Protein AF-A0A8B6HCR7-F1 (afdb_monomer)

Sequence (225 aa):
MGDGNMSVVMYNYLCSKLGNQNDVKTRRLCYTLTKYLEDYNVLIPSGSKAEGLDFTKSDIDIMWHLTCVHVYEHPPNNMLIDCFVISTEDTVPGFVRLIHEPHIIKFDFVREWCIEHDNNRRLLSNKLLKEALYGPCIADTGGFLDNAFCLRCRSWIQQAYPWVKRNRTWPSPEMINDIIKVGVMLVPIGCKGSQNEDIEWRVSFSIAEKQLIYSFSHTQFLCYA

Solvent-accessible surface area (backbone atoms only — not comparable to full-atom values): 12566 Å² total; per-residue (Å²): 141,78,67,80,62,56,58,54,53,50,49,53,51,48,31,75,66,53,44,49,66,65,56,25,51,52,43,32,46,53,48,57,48,53,44,70,72,47,93,66,81,27,65,42,72,33,57,59,44,42,66,22,45,71,58,97,84,63,45,42,37,34,35,40,38,48,80,88,54,41,35,26,72,73,74,65,89,90,63,92,64,67,46,28,32,58,38,61,79,99,48,58,94,61,38,30,35,36,38,29,66,79,67,76,68,86,47,66,73,60,48,71,33,40,42,88,44,73,92,68,22,28,34,46,36,24,42,63,58,23,60,78,38,78,37,61,46,40,60,45,100,80,60,51,37,37,40,27,53,30,36,51,26,63,42,60,54,75,90,57,43,65,69,75,72,52,91,69,86,70,75,50,72,67,56,52,54,54,38,42,62,61,28,36,35,34,30,50,41,33,57,86,89,46,97,53,26,51,37,21,27,24,62,38,55,66,68,49,52,44,55,54,58,67,68,44,53,62,68,56,44,65,71,70,107

pLDDT: mean 88.24, std 10.05, range [43.06, 97.31]

Structure (mmCIF, N/CA/C/O backbone):
data_AF-A0A8B6HCR7-F1
#
_entry.id   AF-A0A8B6HCR7-F1
#
loop_
_atom_site.group_PDB
_atom_site.id
_atom_site.type_symbol
_atom_site.label_atom_id
_atom_site.label_alt_id
_atom_site.label_comp_id
_atom_site.label_asym_id
_atom_site.label_entity_id
_atom_site.label_seq_id
_atom_site.pdbx_PDB_ins_code
_atom_site.Cartn_x
_atom_site.Cartn_y
_atom_site.Cartn_z
_atom_site.occupancy
_atom_site.B_iso_or_equiv
_atom_site.auth_seq_id
_atom_site.auth_comp_id
_atom_site.auth_asym_id
_atom_site.auth_atom_id
_atom_site.pdbx_PDB_model_num
ATOM 1 N N . MET A 1 1 ? 14.116 13.483 -42.562 1.00 43.06 1 MET A N 1
ATOM 2 C CA . MET A 1 1 ? 14.996 12.474 -41.930 1.00 43.06 1 MET A CA 1
ATOM 3 C C . MET A 1 1 ? 15.546 13.111 -40.660 1.00 43.06 1 MET A C 1
ATOM 5 O O . MET A 1 1 ? 16.378 13.992 -40.795 1.00 43.06 1 MET A O 1
ATOM 9 N N . GLY A 1 2 ? 15.021 12.799 -39.469 1.00 52.59 2 GLY A N 1
ATOM 10 C CA . GLY A 1 2 ? 15.427 13.530 -38.254 1.00 52.59 2 GLY A CA 1
ATOM 11 C C . GLY A 1 2 ? 15.078 12.892 -36.905 1.00 52.59 2 GLY A C 1
ATOM 12 O O . GLY A 1 2 ? 15.887 12.991 -35.994 1.00 52.59 2 GLY A O 1
ATOM 13 N N . ASP A 1 3 ? 13.968 12.157 -36.780 1.00 54.12 3 ASP A N 1
ATOM 14 C CA . ASP A 1 3 ? 13.483 11.767 -35.437 1.00 54.12 3 ASP A CA 1
ATOM 15 C C . ASP A 1 3 ? 13.831 10.337 -34.994 1.00 54.12 3 ASP A C 1
ATOM 17 O O . ASP A 1 3 ? 13.842 10.037 -33.802 1.00 54.12 3 ASP A O 1
ATOM 21 N N . GLY A 1 4 ? 14.185 9.444 -35.925 1.00 57.47 4 GLY A N 1
ATOM 22 C CA . GLY A 1 4 ? 14.465 8.036 -35.603 1.00 57.47 4 GLY A CA 1
ATOM 23 C C . GLY A 1 4 ? 15.734 7.800 -34.772 1.00 57.47 4 GLY A C 1
ATOM 24 O O . GLY A 1 4 ? 15.869 6.750 -34.154 1.00 57.47 4 GLY A O 1
ATOM 25 N N . ASN A 1 5 ? 16.662 8.763 -34.739 1.00 69.38 5 ASN A N 1
ATOM 26 C CA . ASN A 1 5 ? 17.943 8.617 -34.037 1.00 69.38 5 ASN A CA 1
ATOM 27 C C . ASN A 1 5 ? 17.855 9.060 -32.563 1.00 69.38 5 ASN A C 1
ATOM 29 O O . ASN A 1 5 ? 18.521 8.502 -31.696 1.00 69.38 5 ASN A O 1
ATOM 33 N N . MET A 1 6 ? 16.993 10.034 -32.251 1.00 75.25 6 MET A N 1
ATOM 34 C CA . MET A 1 6 ? 16.895 10.604 -30.903 1.00 75.25 6 MET A CA 1
ATOM 35 C C . MET A 1 6 ? 16.213 9.651 -29.913 1.00 75.25 6 MET A C 1
ATOM 37 O O . MET A 1 6 ? 16.638 9.556 -28.763 1.00 75.25 6 MET A O 1
ATOM 41 N N . SER A 1 7 ? 15.209 8.891 -30.362 1.00 85.75 7 SER A N 1
ATOM 42 C CA . SER A 1 7 ? 14.526 7.892 -29.529 1.00 85.75 7 SER A CA 1
ATOM 43 C C . SER A 1 7 ? 15.454 6.748 -29.117 1.00 85.75 7 SER A C 1
ATOM 45 O O . SER A 1 7 ? 15.433 6.333 -27.962 1.00 85.75 7 SER A O 1
ATOM 47 N N . VAL A 1 8 ? 16.317 6.282 -30.025 1.00 90.38 8 VAL A N 1
ATOM 48 C CA . VAL A 1 8 ? 17.304 5.227 -29.749 1.00 90.38 8 VAL A CA 1
ATOM 49 C C . VAL A 1 8 ? 18.386 5.726 -28.796 1.00 90.38 8 VAL A C 1
ATOM 51 O O . VAL A 1 8 ? 18.728 5.034 -27.839 1.00 90.38 8 VAL A O 1
ATOM 54 N N . VAL A 1 9 ? 18.901 6.940 -29.013 1.00 93.44 9 VAL A N 1
ATOM 55 C CA . VAL A 1 9 ? 19.893 7.551 -28.115 1.00 93.44 9 VAL A CA 1
ATOM 56 C C . VAL A 1 9 ? 19.316 7.741 -26.712 1.00 93.44 9 VAL A C 1
ATOM 58 O O . VAL A 1 9 ? 19.964 7.353 -25.740 1.00 93.44 9 VAL A O 1
ATOM 61 N N . MET A 1 10 ? 18.093 8.268 -26.594 1.00 93.50 10 MET A N 1
ATOM 62 C CA . MET A 1 10 ? 17.427 8.450 -25.301 1.00 93.50 10 MET A CA 1
ATOM 63 C C . MET A 1 10 ? 17.143 7.111 -24.616 1.00 93.50 10 MET A C 1
ATOM 65 O O . MET A 1 10 ? 17.418 6.962 -23.430 1.00 93.50 10 MET A O 1
ATOM 69 N N . TYR A 1 11 ? 16.658 6.114 -25.359 1.00 94.19 11 TYR A N 1
ATOM 70 C CA . TYR A 1 11 ? 16.442 4.765 -24.837 1.00 94.19 11 TYR A CA 1
ATOM 71 C C . TYR A 1 11 ? 17.740 4.163 -24.284 1.00 94.19 11 TYR A C 1
ATOM 73 O O . TYR A 1 11 ? 17.773 3.722 -23.139 1.00 94.19 11 TYR A O 1
ATOM 81 N N . ASN A 1 12 ? 18.832 4.217 -25.052 1.00 94.75 12 ASN A N 1
ATOM 82 C CA . ASN A 1 12 ? 20.133 3.711 -24.616 1.00 94.75 12 ASN A CA 1
ATOM 83 C C . ASN A 1 12 ? 20.662 4.473 -23.394 1.00 94.75 12 ASN A C 1
ATOM 85 O O . ASN A 1 12 ? 21.218 3.862 -22.481 1.00 94.75 12 ASN A O 1
ATOM 89 N N . TYR A 1 13 ? 20.461 5.794 -23.347 1.00 94.81 13 TYR A N 1
ATOM 90 C CA . TYR A 1 13 ? 20.815 6.606 -22.188 1.00 94.81 13 TYR A CA 1
ATOM 91 C C . TYR A 1 13 ? 20.025 6.179 -20.945 1.00 94.81 13 TYR A C 1
ATOM 93 O O . TYR A 1 13 ? 20.630 5.913 -19.909 1.00 94.81 13 TYR A O 1
ATOM 101 N N . LEU A 1 14 ? 18.702 6.032 -21.045 1.00 94.69 14 LEU A N 1
ATOM 102 C CA . LEU A 1 14 ? 17.868 5.577 -19.933 1.00 94.69 14 LEU A CA 1
ATOM 103 C C . LEU A 1 14 ? 18.241 4.159 -19.491 1.00 94.69 14 LEU A C 1
ATOM 105 O O . LEU A 1 14 ? 18.430 3.947 -18.299 1.00 94.69 14 LEU A O 1
ATOM 109 N N . CYS A 1 15 ? 18.466 3.216 -20.411 1.00 95.19 15 CYS A N 1
ATOM 110 C CA . CYS A 1 15 ? 18.966 1.882 -20.063 1.00 95.19 15 CYS A CA 1
ATOM 111 C C . CYS A 1 15 ? 20.326 1.936 -19.350 1.00 95.19 15 CYS A C 1
ATOM 113 O O . CYS A 1 15 ? 20.558 1.160 -18.430 1.00 95.19 15 CYS A O 1
ATOM 115 N N . SER A 1 16 ? 21.214 2.866 -19.721 1.00 93.94 16 SER A N 1
ATOM 116 C CA . SER A 1 16 ? 22.504 3.041 -19.036 1.00 93.94 16 SER A CA 1
ATOM 117 C C . SER A 1 16 ? 22.364 3.542 -17.594 1.00 93.94 16 SER A C 1
ATOM 119 O O . SER A 1 16 ? 23.274 3.353 -16.790 1.00 93.94 16 SER A O 1
ATOM 121 N N . LYS A 1 17 ? 21.241 4.196 -17.264 1.00 93.25 17 LYS A N 1
ATOM 122 C CA . LYS A 1 17 ? 20.952 4.733 -15.926 1.00 93.25 17 LYS A CA 1
ATOM 123 C C . LYS A 1 17 ? 20.081 3.810 -15.089 1.00 93.25 17 LYS A C 1
ATOM 125 O O . LYS A 1 17 ? 20.303 3.691 -13.893 1.00 93.25 17 LYS A O 1
ATOM 130 N N . LEU A 1 18 ? 19.097 3.183 -15.718 1.00 94.00 18 LEU A N 1
ATOM 131 C CA . LEU A 1 18 ? 18.026 2.444 -15.061 1.00 94.00 18 LEU A CA 1
ATOM 132 C C . LEU A 1 18 ? 18.146 0.935 -15.254 1.00 94.00 18 LEU A C 1
ATOM 134 O O . LEU A 1 18 ? 17.347 0.206 -14.677 1.00 94.00 18 LEU A O 1
ATOM 138 N N . GLY A 1 19 ? 19.115 0.463 -16.039 1.00 95.19 19 GLY A N 1
ATOM 139 C CA . GLY A 1 19 ? 19.272 -0.937 -16.417 1.00 95.19 19 GLY A CA 1
ATOM 140 C C . GLY A 1 19 ? 18.403 -1.331 -17.611 1.00 95.19 19 GLY A C 1
ATOM 141 O O . GLY A 1 19 ? 17.392 -0.699 -17.927 1.00 95.19 19 GLY A O 1
ATOM 142 N N . ASN A 1 20 ? 18.802 -2.406 -18.283 1.00 95.75 20 ASN A N 1
ATOM 143 C CA . ASN A 1 20 ? 18.014 -3.027 -19.341 1.00 95.75 20 ASN A CA 1
ATOM 144 C C . ASN A 1 20 ? 16.858 -3.867 -18.753 1.00 95.75 20 ASN A C 1
ATOM 146 O O . ASN A 1 20 ? 16.712 -4.032 -17.538 1.00 95.75 20 ASN A O 1
ATOM 150 N N . GLN A 1 21 ? 16.025 -4.442 -19.623 1.00 96.44 21 GLN A N 1
ATOM 151 C CA . GLN A 1 21 ? 14.860 -5.223 -19.203 1.00 96.44 21 GLN A CA 1
ATOM 152 C C . GLN A 1 21 ? 15.208 -6.404 -18.278 1.00 96.44 21 GLN A C 1
ATOM 154 O O . GLN A 1 21 ? 14.431 -6.708 -17.371 1.00 96.44 21 GLN A O 1
ATOM 159 N N . ASN A 1 22 ? 16.343 -7.073 -18.486 1.00 96.69 22 ASN A N 1
ATOM 160 C CA . ASN A 1 22 ? 16.779 -8.176 -17.631 1.00 96.69 22 ASN A CA 1
ATOM 161 C C . ASN A 1 22 ? 17.245 -7.667 -16.265 1.00 96.69 22 ASN A C 1
ATOM 163 O O . ASN A 1 22 ? 16.883 -8.267 -15.257 1.00 96.69 22 ASN A O 1
ATOM 167 N N . ASP A 1 23 ? 17.947 -6.535 -16.206 1.00 96.25 23 ASP A N 1
ATOM 168 C CA . ASP A 1 23 ? 18.375 -5.929 -14.937 1.00 96.25 23 ASP A CA 1
ATOM 169 C C . ASP A 1 23 ? 17.165 -5.554 -14.065 1.00 96.25 23 ASP A C 1
ATOM 171 O O . ASP A 1 23 ? 17.133 -5.813 -12.860 1.00 96.25 23 ASP A O 1
ATOM 175 N N . VAL A 1 24 ? 16.126 -4.966 -14.676 1.00 96.62 24 VAL A N 1
ATOM 176 C CA . VAL A 1 24 ? 14.854 -4.650 -13.999 1.00 96.62 24 VAL A CA 1
ATOM 177 C C . VAL A 1 24 ? 14.154 -5.926 -13.521 1.00 96.62 24 VAL A C 1
ATOM 179 O O . VAL A 1 24 ? 13.731 -6.000 -12.367 1.00 96.62 24 VAL A O 1
ATOM 182 N N . LYS A 1 25 ? 14.053 -6.958 -14.372 1.00 95.88 25 LYS A N 1
ATOM 183 C CA . LYS A 1 25 ? 13.436 -8.246 -14.001 1.00 95.88 25 LYS A CA 1
ATOM 184 C C . LYS A 1 25 ? 14.156 -8.914 -12.830 1.00 95.88 25 LYS A C 1
ATOM 186 O O . LYS A 1 25 ? 13.487 -9.385 -11.915 1.00 95.88 25 LYS A O 1
ATOM 191 N N . THR A 1 26 ? 15.486 -8.924 -12.837 1.00 95.56 26 THR A N 1
ATOM 192 C CA . THR A 1 26 ? 16.300 -9.506 -11.762 1.00 95.56 26 THR A CA 1
ATOM 193 C C . THR A 1 26 ? 16.064 -8.782 -10.440 1.00 95.56 26 THR A C 1
ATOM 195 O O . THR A 1 26 ? 15.762 -9.434 -9.444 1.00 95.56 26 THR A O 1
ATOM 198 N N . ARG A 1 27 ? 16.091 -7.441 -10.425 1.00 94.81 27 ARG A N 1
ATOM 199 C CA . ARG A 1 27 ? 15.793 -6.658 -9.210 1.00 94.81 27 ARG A CA 1
ATOM 200 C C . ARG A 1 27 ? 14.396 -6.951 -8.663 1.00 94.81 27 ARG A C 1
ATOM 202 O O . ARG A 1 27 ? 14.251 -7.256 -7.482 1.00 94.81 27 ARG A O 1
ATOM 209 N N . ARG A 1 28 ? 13.375 -6.950 -9.527 1.00 94.75 28 ARG A N 1
ATOM 210 C CA . ARG A 1 28 ? 11.989 -7.291 -9.150 1.00 94.75 28 ARG A CA 1
ATOM 211 C C . ARG A 1 28 ? 11.861 -8.703 -8.581 1.00 94.75 28 ARG A C 1
ATOM 213 O O . ARG A 1 28 ? 11.075 -8.921 -7.656 1.00 94.75 28 ARG A O 1
ATOM 220 N N . LEU A 1 29 ? 12.608 -9.663 -9.132 1.00 92.81 29 LEU A N 1
ATOM 221 C CA . LEU A 1 29 ? 12.626 -11.039 -8.646 1.00 92.81 29 LEU A CA 1
ATOM 222 C C . LEU A 1 29 ? 13.213 -11.116 -7.235 1.00 92.81 29 LEU A C 1
ATOM 224 O O . LEU A 1 29 ? 12.600 -11.762 -6.392 1.00 92.81 29 LEU A O 1
ATOM 228 N N . CYS A 1 30 ? 14.316 -10.414 -6.951 1.00 89.88 30 CYS A N 1
ATOM 229 C CA . CYS A 1 30 ? 14.897 -10.366 -5.606 1.00 89.88 30 CYS A CA 1
ATOM 230 C C . CYS A 1 30 ? 13.858 -9.933 -4.562 1.00 89.88 30 CYS A C 1
ATOM 232 O O . CYS A 1 30 ? 13.610 -10.670 -3.614 1.00 89.88 30 CYS A O 1
ATOM 234 N N . TYR A 1 31 ? 13.161 -8.816 -4.795 1.00 88.69 31 TYR A N 1
ATOM 235 C CA . TYR A 1 31 ? 12.115 -8.332 -3.884 1.00 88.69 31 TYR A CA 1
ATOM 236 C C . TYR A 1 31 ? 10.895 -9.252 -3.801 1.00 88.69 31 TYR A C 1
ATOM 238 O O . TYR A 1 31 ? 10.240 -9.343 -2.763 1.00 88.69 31 TYR A O 1
ATOM 246 N N . THR A 1 32 ? 10.574 -9.953 -4.888 1.00 86.19 32 THR A N 1
ATOM 247 C CA . THR A 1 32 ? 9.499 -10.950 -4.877 1.00 86.19 32 THR A CA 1
ATOM 248 C C . THR A 1 32 ? 9.882 -12.150 -4.013 1.00 86.19 32 THR A C 1
ATOM 250 O O . THR A 1 32 ? 9.051 -12.621 -3.243 1.00 86.19 32 THR A O 1
ATOM 253 N N . LEU A 1 33 ? 11.131 -12.618 -4.101 1.00 84.56 33 LEU A N 1
ATOM 254 C CA . LEU A 1 33 ? 11.648 -13.737 -3.314 1.00 84.56 33 LEU A CA 1
ATOM 255 C C . LEU A 1 33 ? 11.783 -13.394 -1.829 1.00 84.56 33 LEU A C 1
ATOM 257 O O . LEU A 1 33 ? 11.468 -14.249 -1.008 1.00 84.56 33 LEU A O 1
ATOM 261 N N . THR A 1 34 ? 12.144 -12.157 -1.468 1.00 77.88 34 THR A N 1
ATOM 262 C CA . THR A 1 34 ? 12.191 -11.710 -0.061 1.00 77.88 34 THR A CA 1
ATOM 263 C C . THR A 1 34 ? 10.875 -11.985 0.667 1.00 77.88 34 THR A C 1
ATOM 265 O O . THR A 1 34 ? 10.882 -12.475 1.791 1.00 77.88 34 THR A O 1
ATOM 268 N N . LYS A 1 35 ? 9.734 -11.791 -0.007 1.00 71.81 35 LYS A N 1
ATOM 269 C CA . LYS A 1 35 ? 8.409 -12.094 0.554 1.00 71.81 35 LYS A CA 1
ATOM 270 C C . LYS A 1 35 ? 8.210 -13.581 0.897 1.00 71.81 35 LYS A C 1
ATOM 272 O O . LYS A 1 35 ? 7.419 -13.888 1.779 1.00 71.81 35 LYS A O 1
ATOM 277 N N . TYR A 1 36 ? 8.862 -14.496 0.177 1.00 71.00 36 TYR A N 1
ATOM 278 C CA . TYR A 1 36 ? 8.741 -15.944 0.395 1.00 71.00 36 TYR A CA 1
ATOM 279 C C . TYR A 1 36 ? 9.769 -16.496 1.385 1.00 71.00 36 TYR A C 1
ATOM 281 O O . TYR A 1 36 ? 9.579 -17.594 1.895 1.00 71.00 36 TYR A O 1
ATOM 289 N N . LEU A 1 37 ? 10.859 -15.766 1.628 1.00 67.75 37 LEU A N 1
ATOM 290 C CA . LEU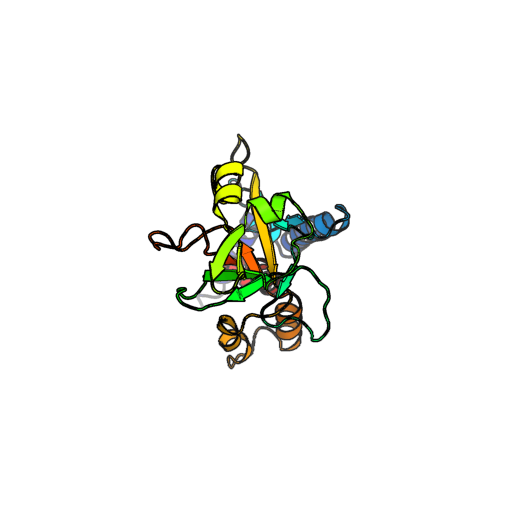 A 1 37 ? 11.883 -16.147 2.601 1.00 67.75 37 LEU A CA 1
ATOM 291 C C . LEU A 1 37 ? 11.479 -15.776 4.033 1.00 67.75 37 LEU A C 1
ATOM 293 O O . LEU A 1 37 ? 11.921 -16.418 4.981 1.00 67.75 37 LEU A O 1
ATOM 297 N N . GLU A 1 38 ? 10.627 -14.763 4.188 1.00 61.00 38 GLU A N 1
ATOM 298 C CA . GLU A 1 38 ? 10.066 -14.363 5.473 1.00 61.00 38 GLU A CA 1
ATOM 299 C C . GLU A 1 38 ? 8.667 -14.958 5.648 1.00 61.00 38 GLU A C 1
ATOM 301 O O . GLU A 1 38 ? 7.695 -14.532 5.024 1.00 61.00 38 GLU A O 1
ATOM 306 N N . ASP A 1 39 ? 8.577 -15.970 6.503 1.00 51.47 39 ASP A N 1
ATOM 307 C CA . ASP A 1 39 ? 7.500 -16.966 6.582 1.00 51.47 39 ASP A CA 1
ATOM 308 C C . ASP A 1 39 ? 6.118 -16.452 7.065 1.00 51.47 39 ASP A C 1
ATOM 310 O O . ASP A 1 39 ? 5.339 -17.201 7.649 1.00 51.47 39 ASP A O 1
ATOM 314 N N . TYR A 1 40 ? 5.767 -15.172 6.865 1.00 54.31 40 TYR A N 1
ATOM 315 C CA . TYR A 1 40 ? 4.604 -14.578 7.541 1.00 54.31 40 TYR A CA 1
ATOM 316 C C . TYR A 1 40 ? 3.666 -13.662 6.745 1.00 54.31 40 TYR A C 1
ATOM 318 O O . TYR A 1 40 ? 2.719 -13.168 7.346 1.00 54.31 40 TYR A O 1
ATOM 326 N N . ASN A 1 41 ? 3.801 -13.406 5.433 1.00 63.12 41 ASN A N 1
ATOM 327 C CA . ASN A 1 41 ? 2.941 -12.402 4.739 1.00 63.12 41 ASN A CA 1
ATOM 328 C C . ASN A 1 41 ? 2.856 -11.038 5.485 1.00 63.12 41 ASN A C 1
ATOM 330 O O . ASN A 1 41 ? 1.893 -10.278 5.313 1.00 63.12 41 ASN A O 1
ATOM 334 N N . VAL A 1 42 ? 3.838 -10.771 6.349 1.00 81.00 42 VAL A N 1
ATOM 335 C CA . VAL A 1 42 ? 3.943 -9.591 7.207 1.00 81.00 42 VAL A CA 1
ATOM 336 C C . VAL A 1 42 ? 4.766 -8.538 6.476 1.00 81.00 42 VAL A C 1
ATOM 338 O O . VAL A 1 42 ? 4.394 -7.374 6.493 1.00 81.00 42 VAL A O 1
ATOM 341 N N . LEU A 1 43 ? 5.825 -8.940 5.771 1.00 88.38 43 LEU A N 1
ATOM 342 C CA . LEU A 1 43 ? 6.678 -8.019 5.035 1.00 88.38 43 LEU A CA 1
ATOM 343 C C . LEU A 1 43 ? 6.162 -7.799 3.606 1.00 88.38 43 LEU A C 1
ATOM 345 O O . LEU A 1 43 ? 5.986 -8.734 2.818 1.00 88.38 43 LEU A O 1
ATOM 349 N N . ILE A 1 44 ? 5.927 -6.536 3.256 1.00 89.06 44 ILE A N 1
ATOM 350 C CA . ILE A 1 44 ? 5.515 -6.098 1.922 1.00 89.06 44 ILE A CA 1
ATOM 351 C C . ILE A 1 44 ? 6.556 -5.086 1.426 1.00 89.06 44 ILE A C 1
ATOM 353 O O . ILE A 1 44 ? 6.499 -3.919 1.816 1.00 89.06 44 ILE A O 1
ATOM 357 N N . PRO A 1 45 ? 7.486 -5.489 0.538 1.00 89.75 45 PRO A N 1
ATOM 358 C CA . PRO A 1 45 ? 8.412 -4.539 -0.059 1.00 89.75 45 PRO A CA 1
ATOM 359 C C . PRO A 1 45 ? 7.648 -3.577 -0.967 1.00 89.75 45 PRO A C 1
ATOM 361 O O . PRO A 1 45 ? 6.803 -4.017 -1.762 1.00 89.75 45 PRO A O 1
ATOM 364 N N . SER A 1 46 ? 7.949 -2.292 -0.864 1.00 88.88 46 SER A N 1
ATOM 365 C CA . SER A 1 46 ? 7.288 -1.218 -1.599 1.00 88.88 46 SER A CA 1
ATOM 366 C C . SER A 1 46 ? 8.322 -0.253 -2.188 1.00 88.88 46 SER A C 1
ATOM 368 O O . SER A 1 46 ? 9.529 -0.475 -2.076 1.00 88.88 46 SER A O 1
ATOM 370 N N . GLY A 1 47 ? 7.833 0.785 -2.860 1.00 91.25 47 GLY A N 1
ATOM 371 C CA . GLY A 1 47 ? 8.646 1.892 -3.335 1.00 91.25 47 GLY A CA 1
ATOM 372 C C . GLY A 1 47 ? 9.553 1.551 -4.511 1.00 91.25 47 GLY A C 1
ATOM 373 O O . GLY A 1 47 ? 9.508 0.462 -5.098 1.00 91.25 47 GLY A O 1
ATOM 374 N N . SER A 1 48 ? 10.392 2.523 -4.860 1.00 92.69 48 SER A N 1
ATOM 375 C CA . SER A 1 48 ? 11.125 2.542 -6.130 1.00 92.69 48 SER A CA 1
ATOM 376 C C . SER A 1 48 ? 12.008 1.304 -6.331 1.00 92.69 48 SER A C 1
ATOM 378 O O . SER A 1 48 ? 12.005 0.697 -7.407 1.00 92.69 48 SER A O 1
ATOM 380 N N . LYS A 1 49 ? 12.711 0.847 -5.287 1.00 93.00 49 LYS A N 1
ATOM 381 C CA . LYS A 1 49 ? 13.557 -0.348 -5.387 1.00 93.00 49 LYS A CA 1
ATOM 382 C C . LYS A 1 49 ? 12.756 -1.625 -5.601 1.00 93.00 49 LYS A C 1
ATOM 384 O O . LYS A 1 49 ? 13.125 -2.433 -6.456 1.00 93.00 49 LYS A O 1
ATOM 389 N N . ALA A 1 50 ? 11.640 -1.794 -4.889 1.00 93.00 50 ALA A N 1
ATOM 390 C CA . ALA A 1 50 ? 10.761 -2.943 -5.094 1.00 93.00 50 ALA A CA 1
ATOM 391 C C . ALA A 1 50 ? 10.082 -2.910 -6.470 1.00 93.00 50 ALA A C 1
ATOM 393 O O . ALA A 1 50 ? 9.774 -3.959 -7.025 1.00 93.00 50 ALA A O 1
ATOM 394 N N . GLU A 1 51 ? 9.886 -1.732 -7.060 1.00 94.88 51 GLU A N 1
ATOM 395 C CA . GLU A 1 51 ? 9.389 -1.556 -8.430 1.00 94.88 51 GLU A CA 1
ATOM 396 C C . GLU A 1 51 ? 10.428 -1.920 -9.505 1.00 94.88 51 GLU A C 1
ATOM 398 O O . GLU A 1 51 ? 10.077 -2.119 -10.677 1.00 94.88 51 GLU A O 1
ATOM 403 N N . GLY A 1 52 ? 11.693 -2.080 -9.106 1.00 94.69 52 GLY A N 1
ATOM 404 C CA . GLY A 1 52 ? 12.820 -2.417 -9.968 1.00 94.69 52 GLY A CA 1
ATOM 405 C C . GLY A 1 52 ? 13.639 -1.212 -10.420 1.00 94.69 52 GLY A C 1
ATOM 406 O O . GLY A 1 52 ? 14.371 -1.345 -11.398 1.00 94.69 52 GLY A O 1
ATOM 407 N N . LEU A 1 53 ? 13.507 -0.054 -9.768 1.00 93.62 53 LEU A N 1
ATOM 408 C CA . LEU A 1 53 ? 14.399 1.098 -9.934 1.00 93.62 53 LEU A CA 1
ATOM 409 C C . LEU A 1 53 ? 15.624 0.934 -9.022 1.00 93.62 53 LEU A C 1
ATOM 411 O O . LEU A 1 53 ? 15.612 0.150 -8.079 1.00 93.62 53 LEU A O 1
ATOM 415 N N . ASP A 1 54 ? 16.721 1.616 -9.339 1.00 87.94 54 ASP A N 1
ATOM 416 C CA . ASP A 1 54 ? 17.949 1.569 -8.531 1.00 87.94 54 ASP A CA 1
ATOM 417 C C . ASP A 1 54 ? 18.652 2.923 -8.584 1.00 87.94 54 ASP A C 1
ATOM 419 O O . ASP A 1 54 ? 19.698 3.113 -9.205 1.00 87.94 54 ASP A O 1
ATOM 423 N N . PHE A 1 55 ? 17.995 3.923 -8.002 1.00 87.56 55 PHE A N 1
ATOM 424 C CA . PHE A 1 55 ? 18.580 5.249 -7.885 1.00 87.56 55 PHE A CA 1
ATOM 425 C C . PHE A 1 55 ? 19.603 5.257 -6.750 1.00 87.56 55 PHE A C 1
ATOM 427 O O . PHE A 1 55 ? 19.323 4.783 -5.651 1.00 87.56 55 PHE A O 1
ATOM 434 N N . THR A 1 56 ? 20.763 5.878 -6.970 1.00 81.94 56 THR A N 1
ATOM 435 C CA . THR A 1 56 ? 21.908 5.864 -6.036 1.00 81.94 56 THR A CA 1
ATOM 436 C C . THR A 1 56 ? 21.593 6.376 -4.624 1.00 81.94 56 THR A C 1
ATOM 438 O O . THR A 1 56 ? 22.324 6.074 -3.689 1.00 81.94 56 THR A O 1
ATOM 441 N N . LYS A 1 57 ? 20.524 7.160 -4.456 1.00 83.62 57 LYS A N 1
ATOM 442 C CA . LYS A 1 57 ? 20.083 7.714 -3.166 1.00 83.62 57 LYS A CA 1
ATOM 443 C C . LYS A 1 57 ? 18.688 7.243 -2.753 1.00 83.62 57 LYS A C 1
ATOM 445 O O . LYS A 1 57 ? 18.075 7.880 -1.909 1.00 83.62 57 LYS A O 1
ATOM 450 N N . SER A 1 58 ? 18.177 6.190 -3.390 1.00 85.56 58 SER A N 1
ATOM 451 C CA . SER A 1 58 ? 16.906 5.601 -2.978 1.00 85.56 58 SER A CA 1
ATOM 452 C C . SER A 1 58 ? 17.084 4.805 -1.690 1.00 85.56 58 SER A C 1
ATOM 454 O O . SER A 1 58 ? 18.057 4.060 -1.510 1.00 85.56 58 SER A O 1
ATOM 456 N N . ASP A 1 59 ? 16.117 4.975 -0.816 1.00 89.69 59 ASP A N 1
ATOM 457 C CA . ASP A 1 59 ? 15.823 4.183 0.360 1.00 89.69 59 ASP A CA 1
ATOM 458 C C . ASP A 1 59 ? 15.146 2.854 -0.019 1.00 89.69 59 ASP A C 1
ATOM 460 O O . ASP A 1 59 ? 14.906 2.539 -1.191 1.00 89.69 59 ASP A O 1
ATOM 464 N N . ILE A 1 60 ? 14.964 1.998 0.979 1.00 89.44 60 ILE A N 1
ATOM 465 C CA . ILE A 1 60 ? 14.215 0.750 0.903 1.00 89.44 60 ILE A CA 1
ATOM 466 C C . ILE A 1 60 ? 12.920 0.972 1.677 1.00 89.44 60 ILE A C 1
ATOM 468 O O . ILE A 1 60 ? 12.961 1.121 2.893 1.00 89.44 60 ILE A O 1
ATOM 472 N N . ASP A 1 61 ? 11.780 0.929 0.996 1.00 91.31 61 ASP A N 1
ATOM 473 C CA . ASP A 1 61 ? 10.478 1.011 1.652 1.00 91.31 61 ASP A CA 1
ATOM 474 C C . ASP A 1 61 ? 9.944 -0.381 2.004 1.00 91.31 61 ASP A C 1
ATOM 476 O O . ASP A 1 61 ? 9.790 -1.262 1.144 1.00 91.31 61 ASP A O 1
ATOM 480 N N . ILE A 1 62 ? 9.578 -0.571 3.268 1.00 89.25 62 ILE A N 1
ATOM 481 C CA . ILE A 1 62 ? 8.970 -1.805 3.761 1.00 89.25 62 ILE A CA 1
ATOM 482 C C . ILE A 1 62 ? 7.681 -1.487 4.507 1.00 89.25 62 ILE A C 1
ATOM 484 O O . ILE A 1 62 ? 7.663 -0.687 5.436 1.00 89.25 62 ILE A O 1
ATOM 488 N N . MET A 1 63 ? 6.593 -2.166 4.135 1.00 90.81 63 MET A N 1
ATOM 489 C CA . MET A 1 63 ? 5.356 -2.162 4.911 1.00 90.81 63 MET A CA 1
ATOM 490 C C . MET A 1 63 ? 5.231 -3.447 5.739 1.00 90.81 63 MET A C 1
ATOM 492 O O . MET A 1 63 ? 5.278 -4.551 5.195 1.00 90.81 63 MET A O 1
ATOM 496 N N . TRP A 1 64 ? 5.013 -3.290 7.042 1.00 89.06 64 TRP A N 1
ATOM 497 C CA . TRP A 1 64 ? 4.771 -4.340 8.025 1.00 89.06 64 TRP A CA 1
ATOM 498 C C . TRP A 1 64 ? 3.269 -4.498 8.253 1.00 89.06 64 TRP A C 1
ATOM 500 O O . TRP A 1 64 ? 2.606 -3.640 8.837 1.00 89.06 64 TRP A O 1
ATOM 510 N N . HIS A 1 65 ? 2.709 -5.591 7.755 1.00 90.38 65 HIS A N 1
ATOM 511 C CA . HIS A 1 65 ? 1.300 -5.925 7.871 1.00 90.38 65 HIS A CA 1
ATOM 512 C C . HIS A 1 65 ? 1.012 -6.643 9.195 1.00 90.38 65 HIS A C 1
ATOM 514 O O . HIS A 1 65 ? 1.475 -7.761 9.424 1.00 90.38 65 HIS A O 1
ATOM 520 N N . LEU A 1 66 ? 0.190 -6.025 10.047 1.00 89.00 66 LEU A N 1
ATOM 521 C CA . LEU A 1 66 ? -0.273 -6.619 11.304 1.00 89.00 66 LEU A CA 1
ATOM 522 C C . LEU A 1 66 ? -1.355 -7.676 11.029 1.00 89.00 66 LEU A C 1
ATOM 524 O O . LEU A 1 66 ? -2.551 -7.398 11.043 1.00 89.00 66 LEU A O 1
ATOM 528 N N . THR A 1 67 ? -0.928 -8.914 10.785 1.00 88.44 67 THR A N 1
ATOM 529 C CA . THR A 1 67 ? -1.794 -10.038 10.374 1.00 88.44 67 THR A CA 1
ATOM 530 C C . THR A 1 67 ? -2.839 -10.457 11.414 1.00 88.44 67 THR A C 1
ATOM 532 O O . THR A 1 67 ? -3.824 -11.107 11.055 1.00 88.44 67 THR A O 1
ATOM 535 N N . CYS A 1 68 ? -2.633 -10.092 12.681 1.00 86.19 68 CYS A N 1
ATOM 536 C CA . CYS A 1 68 ? -3.526 -10.353 13.810 1.00 86.19 68 CYS A CA 1
ATOM 537 C C . CYS A 1 68 ? -4.737 -9.409 13.876 1.00 86.19 68 CYS A C 1
ATOM 539 O O . CYS A 1 68 ? -5.693 -9.708 14.588 1.00 86.19 68 CYS A O 1
ATOM 541 N N . VAL A 1 69 ? -4.720 -8.300 13.128 1.00 89.50 69 VAL A N 1
ATOM 542 C CA . VAL A 1 69 ? -5.833 -7.351 13.036 1.00 89.50 69 VAL A CA 1
ATOM 543 C C . VAL A 1 69 ? -6.545 -7.567 11.706 1.00 89.50 69 VAL A C 1
ATOM 545 O O . VAL A 1 69 ? -5.995 -7.340 10.628 1.00 89.50 69 VAL A O 1
ATOM 548 N N . HIS A 1 70 ? -7.790 -8.027 11.770 1.00 90.25 70 HIS A N 1
ATOM 549 C CA . HIS A 1 70 ? -8.594 -8.280 10.581 1.00 90.25 70 HIS A CA 1
ATOM 550 C C . HIS A 1 70 ? -9.448 -7.064 10.236 1.00 90.25 70 HIS A C 1
ATOM 552 O O . HIS A 1 70 ? -10.143 -6.538 11.101 1.00 90.25 70 HIS A O 1
ATOM 558 N N . VAL A 1 71 ? -9.422 -6.642 8.970 1.00 93.12 71 VAL A N 1
ATOM 559 C CA . VAL A 1 71 ? -10.197 -5.496 8.481 1.00 93.12 71 VAL A CA 1
ATOM 560 C C . VAL A 1 71 ? -11.025 -5.892 7.261 1.00 93.12 71 VAL A C 1
ATOM 562 O O . VAL A 1 71 ? -10.511 -6.537 6.340 1.00 93.12 71 VAL A O 1
ATOM 565 N N . TYR A 1 72 ? -12.291 -5.478 7.240 1.00 91.75 72 TYR A N 1
ATOM 566 C CA . TYR A 1 72 ? -13.227 -5.711 6.141 1.00 91.75 72 TYR A CA 1
ATOM 567 C C . TYR A 1 72 ? -14.071 -4.467 5.864 1.00 91.75 72 TYR A C 1
ATOM 569 O O . TYR A 1 72 ? -14.367 -3.703 6.771 1.00 91.75 72 TYR A O 1
ATOM 577 N N . GLU A 1 73 ? -14.509 -4.268 4.624 1.00 90.56 73 GLU A N 1
ATOM 578 C CA . GLU A 1 73 ? -15.604 -3.323 4.344 1.00 90.56 73 GLU A CA 1
ATOM 579 C C . GLU A 1 73 ? -16.970 -3.985 4.565 1.00 90.56 73 GLU A C 1
ATOM 581 O O . GLU A 1 73 ? -17.864 -3.416 5.184 1.00 90.56 73 GLU A O 1
ATOM 586 N N . HIS A 1 74 ? -17.100 -5.238 4.130 1.00 88.00 74 HIS A N 1
ATOM 587 C CA . HIS A 1 74 ? -18.281 -6.062 4.353 1.00 88.00 74 HIS A CA 1
ATOM 588 C C . HIS A 1 74 ? -17.841 -7.411 4.933 1.00 88.00 74 HIS A C 1
ATOM 590 O O . HIS A 1 74 ? -17.332 -8.255 4.186 1.00 88.00 74 HIS A O 1
ATOM 596 N N . PRO A 1 75 ? -17.958 -7.620 6.257 1.00 83.62 75 PRO A N 1
ATOM 597 C CA . PRO A 1 75 ? -17.585 -8.888 6.864 1.00 83.62 75 PRO A CA 1
ATOM 598 C C . PRO A 1 75 ? -18.514 -10.017 6.373 1.00 83.62 75 PRO A C 1
ATOM 600 O O . PRO A 1 75 ? -19.701 -9.785 6.136 1.00 83.62 75 PRO A O 1
ATOM 603 N N . PRO A 1 76 ? -18.015 -11.254 6.212 1.00 77.25 76 PRO A N 1
ATOM 604 C CA . PRO A 1 76 ? -18.852 -12.395 5.851 1.00 77.25 76 PRO A CA 1
ATOM 605 C C . PRO A 1 76 ? -19.893 -12.690 6.940 1.00 77.25 76 PRO A C 1
ATOM 607 O O . PRO A 1 76 ? -19.561 -12.728 8.127 1.00 77.25 76 PRO A O 1
ATOM 610 N N . ASN A 1 77 ? -21.135 -12.977 6.537 1.00 68.12 77 ASN A N 1
ATOM 611 C CA . ASN A 1 77 ? -22.181 -13.428 7.460 1.00 68.12 77 ASN A CA 1
ATOM 612 C C . ASN A 1 77 ? -21.700 -14.673 8.240 1.00 68.12 77 ASN A C 1
ATOM 614 O O . ASN A 1 77 ? -21.156 -15.600 7.640 1.00 68.12 77 ASN A O 1
ATOM 618 N N . ASN A 1 78 ? -21.928 -14.698 9.560 1.00 62.31 78 ASN A N 1
ATOM 619 C CA . ASN A 1 78 ? -21.525 -15.748 10.521 1.00 62.31 78 ASN A CA 1
ATOM 620 C C . ASN A 1 78 ? -20.051 -15.767 10.977 1.00 62.31 78 ASN A C 1
ATOM 622 O O . ASN A 1 78 ? -19.625 -16.743 11.601 1.00 62.31 78 ASN A O 1
ATOM 626 N N . MET A 1 79 ? -19.253 -14.726 10.729 1.00 57.72 79 MET A N 1
ATOM 627 C CA . MET A 1 79 ? -17.906 -14.670 11.309 1.00 57.72 79 MET A CA 1
ATOM 628 C C . MET A 1 79 ? -17.936 -14.335 12.813 1.00 57.72 79 MET A C 1
ATOM 630 O O . MET A 1 79 ? -18.226 -13.211 13.196 1.00 57.72 79 MET A O 1
ATOM 634 N N . LEU A 1 80 ? -17.494 -15.276 13.659 1.00 64.94 80 LEU A N 1
ATOM 635 C CA . LEU A 1 80 ? -17.022 -15.026 15.040 1.00 64.94 80 LEU A CA 1
ATOM 636 C C . LEU A 1 80 ? -15.609 -14.394 15.062 1.00 64.94 80 LEU A C 1
ATOM 638 O O . LEU A 1 80 ? -14.820 -14.603 15.992 1.00 64.94 80 LEU A O 1
ATOM 642 N N . ILE A 1 81 ? -15.224 -13.709 13.983 1.00 71.12 81 ILE A N 1
ATOM 643 C CA . ILE A 1 81 ? -13.885 -13.147 13.841 1.00 71.12 81 ILE A CA 1
ATOM 644 C C . ILE A 1 81 ? -13.887 -11.744 14.427 1.00 71.12 81 ILE A C 1
ATOM 646 O O . ILE A 1 81 ? -14.631 -10.875 13.989 1.00 71.12 81 ILE A O 1
ATOM 650 N N . ASP A 1 82 ? -13.004 -11.554 15.402 1.00 85.44 82 ASP A N 1
ATOM 651 C CA . ASP A 1 82 ? -12.609 -10.247 15.908 1.00 85.44 82 ASP A CA 1
ATOM 652 C C . ASP A 1 82 ? -12.025 -9.420 14.754 1.00 85.44 82 ASP A C 1
ATOM 654 O O . ASP A 1 82 ? -10.948 -9.737 14.238 1.00 85.44 82 ASP A O 1
ATOM 658 N N . CYS A 1 83 ? -12.793 -8.445 14.271 1.00 89.69 83 CYS A N 1
ATOM 659 C CA . CYS A 1 83 ? -12.438 -7.649 13.108 1.00 89.69 83 CYS A CA 1
ATOM 660 C C . CYS A 1 83 ? -12.969 -6.221 13.201 1.00 89.69 83 CYS A C 1
ATOM 662 O O . CYS A 1 83 ? -13.944 -5.936 13.895 1.00 89.69 83 CYS A O 1
ATOM 664 N N . PHE A 1 84 ? -12.317 -5.336 12.457 1.00 93.62 84 PHE A N 1
ATOM 665 C CA . PHE A 1 84 ? -12.738 -3.962 12.255 1.00 93.62 84 PHE A CA 1
ATOM 666 C C . PHE A 1 84 ? -13.428 -3.822 10.901 1.00 93.62 84 PHE A C 1
ATOM 668 O O . PHE A 1 84 ? -12.996 -4.393 9.894 1.00 93.62 84 PHE A O 1
ATOM 675 N N . VAL A 1 85 ? -14.483 -3.022 10.879 1.00 93.50 85 VAL A N 1
ATOM 676 C CA . VAL A 1 85 ? -15.241 -2.657 9.692 1.00 93.50 85 VAL A CA 1
ATOM 677 C C . VAL A 1 85 ? -14.810 -1.267 9.235 1.00 93.50 85 VAL A C 1
ATOM 679 O O . VAL A 1 85 ? -14.669 -0.346 10.043 1.00 93.50 85 VAL A O 1
ATOM 682 N N . ILE A 1 86 ? -14.576 -1.110 7.935 1.00 95.00 86 ILE A N 1
ATOM 683 C CA . ILE A 1 86 ? -14.297 0.191 7.328 1.00 95.00 86 ILE A CA 1
ATOM 684 C C . ILE A 1 86 ? -15.558 1.051 7.382 1.00 95.00 86 ILE A C 1
ATOM 686 O O . ILE A 1 86 ? -16.601 0.664 6.862 1.00 95.00 86 ILE A O 1
ATOM 690 N N . SER A 1 87 ? -15.427 2.249 7.943 1.00 93.31 87 SER A N 1
ATOM 691 C CA . SER A 1 87 ? -16.397 3.327 7.794 1.00 93.31 87 SER A CA 1
ATOM 692 C C . SER A 1 87 ? -15.777 4.483 7.024 1.00 93.31 87 SER A C 1
ATOM 694 O O . SER A 1 87 ? -14.614 4.845 7.214 1.00 93.31 87 SER A O 1
ATOM 696 N N . THR A 1 88 ? -16.573 5.058 6.134 1.00 90.88 88 THR A N 1
ATOM 697 C CA . THR A 1 88 ? -16.210 6.225 5.328 1.00 90.88 88 THR A CA 1
ATOM 698 C C . THR A 1 88 ? -17.005 7.460 5.753 1.00 90.88 88 THR A C 1
ATOM 700 O O . THR A 1 88 ? -16.908 8.509 5.120 1.00 90.88 88 THR A O 1
ATOM 703 N N . GLU A 1 89 ? -17.816 7.334 6.803 1.00 87.94 89 GLU A N 1
ATOM 704 C CA . GLU A 1 89 ? -18.623 8.417 7.358 1.00 87.94 89 GLU A CA 1
ATOM 705 C C . GLU A 1 89 ? -17.713 9.492 7.957 1.00 87.94 89 GLU A C 1
ATOM 707 O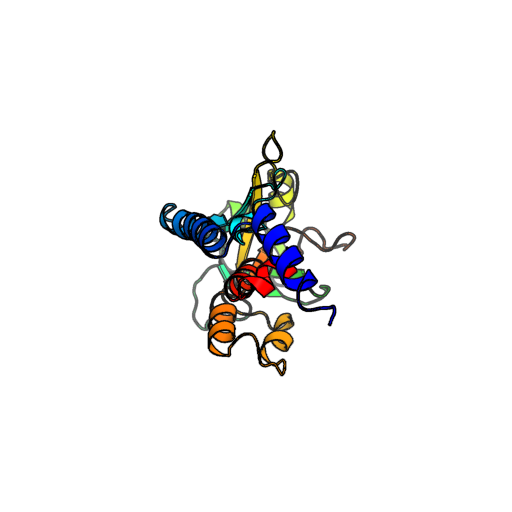 O . GLU A 1 89 ? -16.751 9.189 8.665 1.00 87.94 89 GLU A O 1
ATOM 712 N N . ASP A 1 90 ? -18.002 10.755 7.639 1.00 87.19 90 ASP A N 1
ATOM 713 C CA . ASP A 1 90 ? -17.240 11.925 8.093 1.00 87.19 90 ASP A CA 1
ATOM 714 C C . ASP A 1 90 ? -15.729 11.850 7.813 1.00 87.19 90 ASP A C 1
ATOM 716 O O . ASP A 1 90 ? -14.916 12.378 8.575 1.00 87.19 90 ASP A O 1
ATOM 720 N N . THR A 1 91 ? -15.345 11.193 6.715 1.00 91.88 91 THR A N 1
ATOM 721 C CA . THR A 1 91 ? -13.964 11.148 6.215 1.00 91.88 91 THR A CA 1
ATOM 722 C C . THR A 1 91 ? -13.864 11.788 4.836 1.00 91.88 91 THR A C 1
ATOM 724 O O . THR A 1 91 ? -14.832 11.835 4.076 1.00 91.88 91 THR A O 1
ATOM 727 N N . VAL A 1 92 ? -12.678 12.296 4.498 1.00 92.94 92 VAL A N 1
ATOM 728 C CA . VAL A 1 92 ? -12.377 12.776 3.143 1.00 92.94 92 VAL A CA 1
ATOM 729 C C . VAL A 1 92 ? -11.865 11.626 2.261 1.00 92.94 92 VAL A C 1
ATOM 731 O O . VAL A 1 92 ? -11.323 10.648 2.786 1.00 92.94 92 VAL A O 1
ATOM 734 N N . PRO A 1 93 ? -11.980 11.724 0.920 1.00 93.31 93 PRO A N 1
ATOM 735 C CA . PRO A 1 93 ? -11.494 10.684 0.019 1.00 93.31 93 PRO A CA 1
ATOM 736 C C . PRO A 1 93 ? -10.035 10.297 0.281 1.00 93.31 93 PRO A C 1
ATOM 738 O O . PRO A 1 93 ? -9.163 11.155 0.419 1.00 93.31 93 PRO A O 1
ATOM 741 N N . GLY A 1 94 ? -9.774 8.990 0.312 1.00 94.38 94 GLY A N 1
ATOM 742 C CA . GLY A 1 94 ? -8.451 8.433 0.612 1.00 94.38 94 GLY A CA 1
ATOM 743 C C . GLY A 1 94 ? -8.203 8.144 2.095 1.00 94.38 94 GLY A C 1
ATOM 744 O O . GLY A 1 94 ? -7.165 7.569 2.415 1.00 94.38 94 GLY A O 1
ATOM 745 N N . PHE A 1 95 ? -9.148 8.468 2.980 1.00 96.00 95 PHE A N 1
ATOM 746 C CA . PHE A 1 95 ? -9.101 8.130 4.401 1.00 96.00 95 PHE A CA 1
ATOM 747 C C . PHE A 1 95 ? -10.351 7.345 4.813 1.00 96.00 95 PHE A C 1
ATOM 749 O O . PHE A 1 95 ? -11.396 7.424 4.166 1.00 96.00 95 PHE A O 1
ATOM 756 N N . VAL A 1 96 ? -10.216 6.547 5.869 1.00 96.62 96 VAL A N 1
ATOM 757 C CA . VAL A 1 96 ? -11.284 5.726 6.452 1.00 96.62 96 VAL A CA 1
ATOM 758 C C . VAL A 1 96 ? -11.163 5.692 7.972 1.00 96.62 96 VAL A C 1
ATOM 760 O O . VAL A 1 96 ? -10.100 5.970 8.521 1.00 96.62 96 VAL A O 1
ATOM 763 N N . ARG A 1 97 ? -12.227 5.297 8.665 1.00 96.06 97 ARG A N 1
ATOM 764 C CA . ARG A 1 97 ? -12.197 4.903 10.078 1.00 96.06 97 ARG A CA 1
ATOM 765 C C . ARG A 1 97 ? -12.413 3.404 10.204 1.00 96.06 97 ARG A C 1
ATOM 767 O O . ARG A 1 97 ? -12.979 2.771 9.315 1.00 96.06 97 ARG A O 1
ATOM 774 N N . LEU A 1 98 ? -11.957 2.844 11.314 1.00 95.81 98 LEU A N 1
ATOM 775 C CA . LEU A 1 98 ? -12.037 1.416 11.595 1.00 95.81 98 LEU A CA 1
ATOM 776 C C . LEU A 1 98 ? -12.875 1.198 12.845 1.00 95.81 98 LEU A C 1
ATOM 778 O O . LEU A 1 98 ? -12.436 1.531 13.943 1.00 95.81 98 LEU A O 1
ATOM 782 N N . ILE A 1 99 ? -14.080 0.666 12.658 1.00 94.12 99 ILE A N 1
ATOM 783 C CA . ILE A 1 99 ? -15.070 0.465 13.714 1.00 94.12 99 ILE A CA 1
ATOM 784 C C . ILE A 1 99 ? -15.084 -1.004 14.116 1.00 94.12 99 ILE A C 1
ATOM 786 O O . ILE A 1 99 ? -15.201 -1.892 13.278 1.00 94.12 99 ILE A O 1
ATOM 790 N N . HIS A 1 100 ? -14.983 -1.264 15.407 1.00 92.31 100 HIS A N 1
ATOM 791 C CA . HIS A 1 100 ? -15.195 -2.573 15.999 1.00 92.31 100 HIS A CA 1
ATOM 792 C C . HIS A 1 100 ? -16.626 -2.662 16.525 1.00 92.31 100 HIS A C 1
ATOM 794 O O . HIS A 1 100 ? -17.043 -1.821 17.328 1.00 92.31 100 HIS A O 1
ATOM 800 N N . GLU A 1 101 ? -17.372 -3.662 16.056 1.00 84.56 101 GLU A N 1
ATOM 801 C CA . GLU A 1 101 ? -18.708 -3.968 16.579 1.00 84.56 101 GLU A CA 1
ATOM 802 C C . GLU A 1 101 ? -18.621 -4.533 18.008 1.00 84.56 101 GLU A C 1
ATOM 804 O O . GLU A 1 101 ? -17.584 -5.096 18.359 1.00 84.56 101 GLU A O 1
ATOM 809 N N . PRO A 1 102 ? -19.677 -4.436 18.842 1.00 74.31 102 PRO A N 1
ATOM 810 C CA . PRO A 1 102 ? -19.639 -4.810 20.259 1.00 74.31 102 PRO A CA 1
ATOM 811 C C . PRO A 1 102 ? -19.291 -6.291 20.516 1.00 74.31 102 PRO A C 1
ATOM 813 O O . PRO A 1 102 ? -20.151 -7.144 20.737 1.00 74.31 102 PRO A O 1
ATOM 816 N N . HIS A 1 103 ? -17.995 -6.594 20.536 1.00 77.38 103 HIS A N 1
ATOM 817 C CA . HIS A 1 103 ? -17.421 -7.913 20.768 1.00 77.38 103 HIS A CA 1
ATOM 818 C C . HIS A 1 103 ? -16.131 -7.811 21.596 1.00 77.38 103 HIS A C 1
ATOM 820 O O . HIS A 1 103 ? -15.591 -6.732 21.861 1.00 77.38 103 HIS A O 1
ATOM 826 N N . ILE A 1 104 ? -15.622 -8.961 22.043 1.00 77.81 104 ILE A N 1
ATOM 827 C CA . ILE A 1 104 ? -14.337 -9.027 22.743 1.00 77.81 104 ILE A CA 1
ATOM 828 C C . ILE A 1 104 ? -13.214 -8.881 21.713 1.00 77.81 104 ILE A C 1
ATOM 830 O O . ILE A 1 104 ? -13.037 -9.756 20.867 1.00 77.81 104 ILE A O 1
ATOM 834 N N . ILE A 1 105 ? -12.434 -7.806 21.840 1.00 82.44 105 ILE A N 1
ATOM 835 C CA . ILE A 1 105 ? -11.141 -7.674 21.159 1.00 82.44 105 ILE A CA 1
ATOM 836 C C . ILE A 1 105 ? -10.180 -8.671 21.807 1.00 82.44 105 ILE A C 1
ATOM 838 O O . ILE A 1 105 ? -9.940 -8.606 23.020 1.00 82.44 105 ILE A O 1
ATOM 842 N N . LYS A 1 106 ? -9.663 -9.604 21.006 1.00 84.69 106 LYS A N 1
ATOM 843 C CA . LYS A 1 106 ? -8.871 -10.763 21.437 1.00 84.69 106 LYS A CA 1
ATOM 844 C C . LYS A 1 106 ? -7.494 -10.381 21.960 1.00 84.69 106 LYS A C 1
ATOM 846 O O . LYS A 1 106 ? -6.987 -11.052 22.851 1.00 84.69 106 LYS A O 1
ATOM 851 N N . PHE A 1 107 ? -6.893 -9.336 21.399 1.00 85.62 107 PHE A N 1
ATOM 852 C CA . PHE A 1 107 ? -5.537 -8.912 21.731 1.00 85.62 107 PHE A CA 1
ATOM 853 C C . PHE A 1 107 ? -5.558 -7.650 22.593 1.00 85.62 107 PHE A C 1
ATOM 855 O O . PHE A 1 107 ? -6.094 -6.624 22.174 1.00 85.62 107 PHE A O 1
ATOM 862 N N . ASP A 1 108 ? -4.943 -7.709 23.775 1.00 87.06 108 ASP A N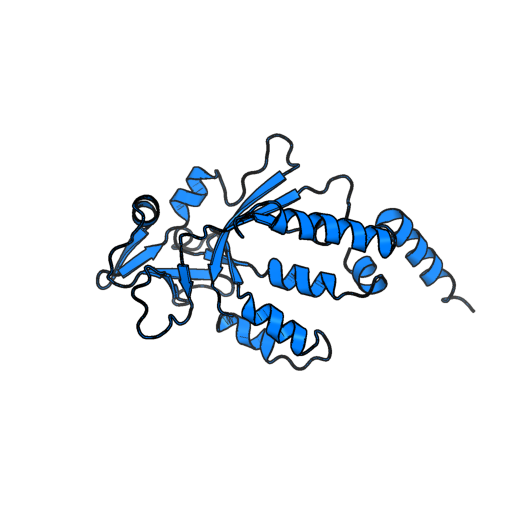 1
ATOM 863 C CA . ASP A 1 108 ? -4.951 -6.587 24.722 1.00 87.06 108 ASP A CA 1
ATOM 864 C C . ASP A 1 108 ? -4.282 -5.333 24.142 1.00 87.06 108 ASP A C 1
ATOM 866 O O . ASP A 1 108 ? -4.856 -4.253 24.234 1.00 87.06 108 ASP A O 1
ATOM 870 N N . PHE A 1 109 ? -3.162 -5.471 23.423 1.00 85.50 109 PHE A N 1
ATOM 871 C CA . PHE A 1 109 ? -2.508 -4.322 22.780 1.00 85.50 109 PHE A CA 1
ATOM 872 C C . PHE A 1 109 ? -3.394 -3.648 21.711 1.00 85.50 109 PHE A C 1
ATOM 874 O O . PHE A 1 109 ? -3.354 -2.435 21.549 1.00 85.50 109 PHE A O 1
ATOM 881 N N . VAL A 1 110 ? -4.239 -4.409 20.997 1.00 88.62 110 VAL A N 1
ATOM 882 C CA . VAL A 1 110 ? -5.203 -3.839 20.033 1.00 88.62 110 VAL A CA 1
ATOM 883 C C . VAL A 1 110 ? -6.317 -3.108 20.777 1.00 88.62 110 VAL A C 1
ATOM 885 O O . VAL A 1 110 ? -6.777 -2.058 20.332 1.00 88.62 110 VAL A O 1
ATOM 888 N N . ARG A 1 111 ? -6.744 -3.640 21.929 1.00 89.12 111 ARG A N 1
ATOM 889 C CA . ARG A 1 111 ? -7.733 -2.990 22.796 1.00 89.12 111 ARG A CA 1
ATOM 890 C C . ARG A 1 111 ? -7.208 -1.660 23.335 1.00 89.12 111 ARG A C 1
ATOM 892 O O . ARG A 1 111 ? -7.977 -0.710 23.379 1.00 89.12 111 ARG A O 1
ATOM 899 N N . GLU A 1 112 ? -5.929 -1.579 23.693 1.00 89.81 112 GLU A N 1
ATOM 900 C CA . GLU A 1 112 ? -5.280 -0.332 24.126 1.00 89.81 112 GLU A CA 1
ATOM 901 C C . GLU A 1 112 ? -5.278 0.741 23.031 1.00 89.81 112 GLU A C 1
ATOM 903 O O . GLU A 1 112 ? -5.350 1.928 23.331 1.00 89.81 112 GLU A O 1
ATOM 908 N N . TRP A 1 113 ? -5.250 0.339 21.758 1.00 90.69 113 TRP A N 1
ATOM 909 C CA . TRP A 1 113 ? -5.336 1.256 20.615 1.00 90.69 113 TRP A CA 1
ATOM 910 C C . TRP A 1 113 ? -6.767 1.677 20.282 1.00 90.69 113 TRP A C 1
ATOM 912 O O . TRP A 1 113 ? -6.972 2.510 19.402 1.00 90.69 113 TRP A O 1
ATOM 922 N N . CYS A 1 114 ? -7.770 1.109 20.945 1.00 92.88 114 CYS A N 1
ATOM 923 C CA . CYS A 1 114 ? -9.160 1.433 20.684 1.00 92.88 114 CYS A CA 1
ATOM 924 C C . CYS A 1 114 ? -9.652 2.573 21.577 1.00 92.88 114 CYS A C 1
ATOM 926 O O . CYS A 1 114 ? -9.397 2.593 22.778 1.00 92.88 114 CYS A O 1
ATOM 928 N N . ILE A 1 115 ? -10.443 3.473 21.000 1.00 93.12 115 ILE A N 1
ATOM 929 C CA . ILE A 1 115 ? -11.199 4.479 21.746 1.00 93.12 115 ILE A CA 1
ATOM 930 C C . ILE A 1 115 ? -12.683 4.115 21.767 1.00 93.12 115 ILE A C 1
ATOM 932 O O . ILE A 1 115 ? -13.193 3.491 20.832 1.00 93.12 115 ILE A O 1
ATOM 936 N N . GLU A 1 116 ? -13.378 4.498 22.835 1.00 91.88 116 GLU A N 1
ATOM 937 C CA . GLU A 1 116 ? -14.826 4.314 22.923 1.00 91.88 116 GLU A CA 1
ATOM 938 C C . GLU A 1 116 ? -15.550 5.126 21.843 1.00 91.88 116 GLU A C 1
ATOM 940 O O . GLU A 1 116 ? -15.196 6.267 21.538 1.00 91.88 116 GLU A O 1
ATOM 945 N N . HIS A 1 117 ? -16.568 4.506 21.257 1.00 89.00 117 HIS A N 1
ATOM 946 C CA . HIS A 1 117 ? -17.477 5.101 20.292 1.00 89.00 117 HIS A CA 1
ATOM 947 C C . HIS A 1 117 ? -18.925 4.800 20.717 1.00 89.00 117 HIS A C 1
ATOM 949 O O . HIS A 1 117 ? -19.178 4.140 21.727 1.00 89.00 117 HIS A O 1
ATOM 955 N N . ASP A 1 118 ? -19.895 5.331 19.983 1.00 88.06 118 ASP A N 1
ATOM 956 C CA . ASP A 1 118 ? -21.313 5.166 20.297 1.00 88.06 118 ASP A CA 1
ATOM 957 C C . ASP A 1 118 ? -21.763 3.687 20.325 1.00 88.06 118 ASP A C 1
ATOM 959 O O . ASP A 1 118 ? -21.145 2.798 19.743 1.00 88.06 118 ASP A O 1
ATOM 963 N N . ASN A 1 119 ? -22.867 3.400 21.022 1.00 86.44 119 ASN A N 1
ATOM 964 C CA . ASN A 1 119 ? -23.495 2.070 21.038 1.00 86.44 119 ASN A CA 1
ATOM 965 C C . ASN A 1 119 ? -22.546 0.905 21.405 1.00 86.44 119 ASN A C 1
ATOM 967 O O . ASN A 1 119 ? -22.678 -0.194 20.867 1.00 86.44 119 ASN A O 1
ATOM 971 N N . ASN A 1 120 ? -21.598 1.128 22.325 1.00 84.81 120 ASN A N 1
ATOM 972 C CA . ASN A 1 120 ? -20.551 0.168 22.717 1.00 84.81 120 ASN A CA 1
ATOM 973 C C . ASN A 1 120 ? -19.604 -0.246 21.577 1.00 84.81 120 ASN A C 1
ATOM 975 O O . ASN A 1 120 ? -18.891 -1.247 21.700 1.00 84.81 120 ASN A O 1
ATOM 979 N N . ARG A 1 121 ? -19.590 0.504 20.473 1.00 90.56 121 ARG A N 1
ATOM 980 C CA . ARG A 1 121 ? -18.615 0.340 19.399 1.00 90.56 121 ARG A CA 1
ATOM 981 C C . ARG A 1 121 ? -17.293 0.959 19.821 1.00 90.56 121 ARG A C 1
ATOM 983 O O . ARG A 1 121 ? -17.221 1.766 20.751 1.00 90.56 121 ARG A O 1
ATOM 990 N N . ARG A 1 122 ? -16.221 0.583 19.134 1.00 93.69 122 ARG A N 1
ATOM 991 C CA . ARG A 1 122 ? -14.899 1.180 19.347 1.00 93.69 122 ARG A CA 1
ATOM 992 C C . ARG A 1 122 ? -14.271 1.588 18.030 1.00 93.69 122 ARG A C 1
ATOM 994 O O . ARG A 1 122 ? -14.476 0.923 17.023 1.00 93.69 122 ARG A O 1
ATOM 1001 N N . LEU A 1 123 ? -13.487 2.656 18.042 1.00 94.62 123 LEU A N 1
ATOM 1002 C CA . LEU A 1 123 ? -12.683 3.075 16.896 1.00 94.62 123 LEU A CA 1
ATOM 1003 C C . LEU A 1 123 ? -11.231 2.672 17.118 1.00 94.62 123 LEU A C 1
ATOM 1005 O O . LEU A 1 123 ? -10.693 2.905 18.199 1.00 94.62 123 LEU A O 1
ATOM 1009 N N . LEU A 1 124 ? -10.580 2.117 16.098 1.00 94.94 124 LEU A N 1
ATOM 1010 C CA . LEU A 1 124 ? -9.142 1.872 16.154 1.00 94.94 124 LEU A CA 1
ATOM 1011 C C . LEU A 1 124 ? -8.387 3.182 15.921 1.00 94.94 124 LEU A C 1
ATOM 1013 O O . LEU A 1 124 ? -8.374 3.714 14.808 1.00 94.94 124 LEU A O 1
ATOM 1017 N N . SER A 1 125 ? -7.739 3.691 16.963 1.00 94.00 125 SER A N 1
ATOM 1018 C CA . SER A 1 125 ? -6.873 4.857 16.867 1.00 94.00 125 SER A CA 1
ATOM 1019 C C . SER A 1 125 ? -5.547 4.492 16.204 1.00 94.00 125 SER A C 1
ATOM 1021 O O . SER A 1 125 ? -4.969 3.435 16.452 1.00 94.00 125 SER A O 1
ATOM 1023 N N . ASN A 1 126 ? -5.037 5.398 15.374 1.00 91.75 126 ASN A N 1
ATOM 1024 C CA . ASN A 1 126 ? -3.679 5.318 14.843 1.00 91.75 126 ASN A CA 1
ATOM 1025 C C . ASN A 1 126 ? -2.639 5.969 15.778 1.00 91.75 126 ASN A C 1
ATOM 1027 O O . ASN A 1 126 ? -1.442 5.844 15.528 1.00 91.75 126 ASN A O 1
ATOM 1031 N N . LYS A 1 127 ? -3.077 6.650 16.848 1.00 86.75 127 LYS A N 1
ATOM 1032 C CA . LYS A 1 127 ? -2.240 7.517 17.685 1.00 86.75 127 LYS A CA 1
ATOM 1033 C C . LYS A 1 127 ? -1.114 6.768 18.377 1.00 86.75 127 LYS A C 1
ATOM 1035 O O . LYS A 1 127 ? 0.041 7.138 18.216 1.00 86.75 127 LYS A O 1
ATOM 1040 N N . LEU A 1 128 ? -1.441 5.708 19.116 1.00 78.06 128 LEU A N 1
ATOM 1041 C CA . LEU A 1 128 ? -0.435 4.942 19.858 1.00 78.06 128 LEU A CA 1
ATOM 1042 C C . LEU A 1 128 ? 0.584 4.301 18.923 1.00 78.06 128 LEU A C 1
ATOM 1044 O O . LEU A 1 128 ? 1.764 4.225 19.249 1.00 78.06 128 LEU A O 1
ATOM 1048 N N . LEU A 1 129 ? 0.142 3.900 17.733 1.00 75.75 129 LEU A N 1
ATOM 1049 C CA . LEU A 1 129 ? 1.039 3.396 16.714 1.00 75.75 129 LEU A CA 1
ATOM 1050 C C . LEU A 1 129 ? 1.938 4.525 16.175 1.00 75.75 129 LEU A C 1
ATOM 1052 O O . LEU A 1 129 ? 3.146 4.362 16.134 1.00 75.75 129 LEU A O 1
ATOM 1056 N N . LYS A 1 130 ? 1.401 5.708 15.860 1.00 73.25 130 LYS A N 1
ATOM 1057 C CA . LYS A 1 130 ? 2.194 6.881 15.445 1.00 73.25 130 LYS A CA 1
ATOM 1058 C C . LYS A 1 130 ? 3.201 7.323 16.516 1.00 73.25 130 LYS A C 1
ATOM 1060 O O . LYS A 1 130 ? 4.327 7.674 16.181 1.00 73.25 130 LYS A O 1
ATOM 1065 N N . GLU A 1 131 ? 2.815 7.300 17.790 1.00 77.94 131 GLU A N 1
ATOM 1066 C CA . GLU A 1 131 ? 3.674 7.661 18.925 1.00 77.94 131 GLU A CA 1
ATOM 1067 C C . GLU A 1 131 ? 4.777 6.624 19.159 1.00 77.94 131 GLU A C 1
ATOM 1069 O O . GLU A 1 131 ? 5.942 6.999 19.284 1.00 77.94 131 GLU A O 1
ATOM 1074 N N . ALA A 1 132 ? 4.443 5.329 19.139 1.00 69.69 132 ALA A N 1
ATOM 1075 C CA . ALA A 1 132 ? 5.421 4.246 19.252 1.00 69.69 132 ALA A CA 1
ATOM 1076 C C . ALA A 1 132 ? 6.440 4.247 18.100 1.00 69.69 132 ALA A C 1
ATOM 1078 O O . ALA A 1 132 ? 7.570 3.793 18.271 1.00 69.69 132 ALA A O 1
ATOM 1079 N N . LEU A 1 133 ? 6.040 4.758 16.934 1.00 67.75 133 LEU A N 1
ATOM 1080 C CA . LEU A 1 133 ? 6.850 4.805 15.721 1.00 67.75 133 LEU A CA 1
ATOM 1081 C C . LEU A 1 133 ? 7.524 6.167 15.473 1.00 67.75 133 LEU A C 1
ATOM 1083 O O . LEU A 1 133 ? 8.208 6.322 14.467 1.00 67.75 133 LEU A O 1
ATOM 1087 N N . TYR A 1 134 ? 7.347 7.162 16.353 1.00 71.19 134 TYR A N 1
ATOM 1088 C CA . TYR A 1 134 ? 7.818 8.545 16.148 1.00 71.19 134 TYR A CA 1
ATOM 1089 C C . TYR A 1 134 ? 7.377 9.172 14.805 1.00 71.19 134 TYR A C 1
ATOM 1091 O O . TYR A 1 134 ? 8.051 10.044 14.255 1.00 71.19 134 TYR A O 1
ATOM 1099 N N . GLY A 1 135 ? 6.230 8.747 14.270 1.00 71.38 135 GLY A N 1
ATOM 1100 C CA . GLY A 1 135 ? 5.759 9.088 12.929 1.00 71.38 135 GLY A CA 1
ATOM 1101 C C . GLY A 1 135 ? 5.070 7.905 12.242 1.00 71.38 135 GLY A C 1
ATOM 1102 O O . GLY A 1 135 ? 4.882 6.855 12.845 1.00 71.38 135 GLY A O 1
ATOM 1103 N N . PRO A 1 136 ? 4.641 8.050 10.979 1.00 72.81 136 PRO A N 1
ATOM 1104 C CA . PRO A 1 136 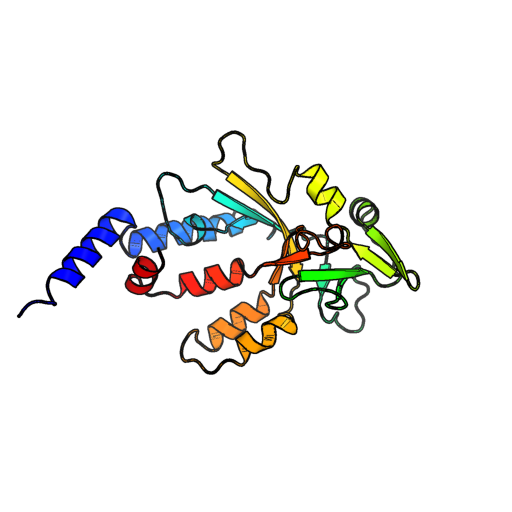? 4.007 6.949 10.256 1.00 72.81 136 PRO A CA 1
ATOM 1105 C C . PRO A 1 136 ? 4.987 5.937 9.656 1.00 72.81 136 PRO A C 1
ATOM 1107 O O . PRO A 1 136 ? 4.573 4.845 9.262 1.00 72.81 136 PRO A O 1
ATOM 1110 N N . CYS A 1 137 ? 6.261 6.319 9.585 1.00 80.56 137 CYS A N 1
ATOM 1111 C CA . CYS A 1 137 ? 7.367 5.486 9.154 1.00 80.56 137 CYS A CA 1
ATOM 1112 C C . CYS A 1 137 ? 8.512 5.625 10.163 1.00 80.56 137 CYS A C 1
ATOM 1114 O O . CYS A 1 137 ? 8.752 6.724 10.666 1.00 80.56 137 CYS A O 1
ATOM 1116 N N . ILE A 1 138 ? 9.236 4.534 10.408 1.00 81.00 138 ILE A N 1
ATOM 1117 C CA . ILE A 1 138 ? 10.528 4.540 11.094 1.00 81.00 138 ILE A CA 1
ATOM 1118 C C . ILE A 1 138 ? 11.618 4.426 10.033 1.00 81.00 138 ILE A C 1
ATOM 1120 O O . ILE A 1 138 ? 11.813 3.346 9.467 1.00 81.00 138 ILE A O 1
ATOM 1124 N N . ALA A 1 139 ? 12.332 5.528 9.817 1.00 79.50 139 ALA A N 1
ATOM 1125 C CA . ALA A 1 139 ? 13.595 5.519 9.096 1.00 79.50 139 ALA A CA 1
ATOM 1126 C C . ALA A 1 139 ? 14.698 4.940 9.995 1.00 79.50 139 ALA A C 1
ATOM 1128 O O . ALA A 1 139 ? 14.764 5.246 11.192 1.00 79.50 139 ALA A O 1
ATOM 1129 N N . ASP A 1 140 ? 15.585 4.118 9.441 1.00 79.50 140 ASP A N 1
ATOM 1130 C CA . ASP A 1 140 ? 16.821 3.758 10.128 1.00 79.50 140 ASP A CA 1
ATOM 1131 C C . ASP A 1 140 ? 17.743 4.984 10.295 1.00 79.50 140 ASP A C 1
ATOM 1133 O O . ASP A 1 140 ? 17.555 6.040 9.690 1.00 79.50 140 ASP A O 1
ATOM 1137 N N . THR A 1 141 ? 18.777 4.866 11.133 1.00 71.81 141 THR A N 1
ATOM 1138 C CA . THR A 1 141 ? 19.695 5.985 11.426 1.00 71.81 141 THR A CA 1
ATOM 1139 C C . THR A 1 141 ? 20.417 6.518 10.175 1.00 71.81 141 THR A C 1
ATOM 1141 O O . THR A 1 141 ? 20.939 7.631 10.202 1.00 71.81 141 THR A O 1
ATOM 1144 N N . GLY A 1 142 ? 20.453 5.745 9.084 1.00 74.62 142 GLY A N 1
ATOM 1145 C CA . GLY A 1 142 ? 21.051 6.136 7.808 1.00 74.62 142 GLY A CA 1
ATOM 1146 C C . GLY A 1 142 ? 20.070 6.681 6.765 1.00 74.62 142 GLY A C 1
ATOM 1147 O O . GLY A 1 142 ? 20.535 7.165 5.734 1.00 74.62 142 GLY A O 1
ATOM 1148 N N . GLY A 1 143 ? 18.754 6.617 7.003 1.00 77.69 143 GLY A N 1
ATOM 1149 C CA . GLY A 1 143 ? 17.724 6.938 6.008 1.00 77.69 143 GLY A CA 1
ATOM 1150 C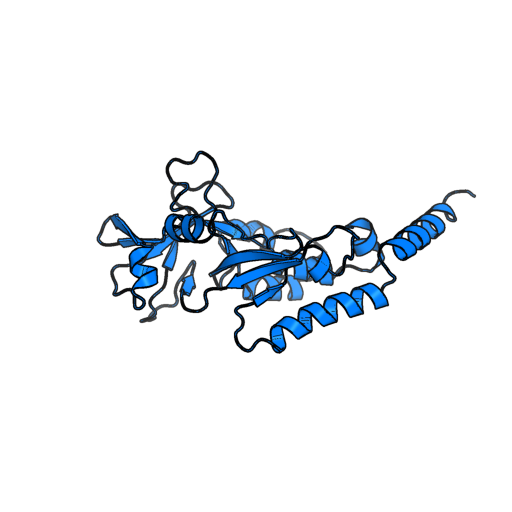 C . GLY A 1 143 ? 17.739 6.004 4.792 1.00 77.69 143 GLY A C 1
ATOM 1151 O O . GLY A 1 143 ? 17.329 6.398 3.705 1.00 77.69 143 GLY A O 1
ATOM 1152 N N . PHE A 1 144 ? 18.286 4.797 4.942 1.00 83.81 144 PHE A N 1
ATOM 1153 C CA . PHE A 1 144 ? 18.348 3.780 3.894 1.00 83.81 144 PHE A CA 1
ATOM 1154 C C . PHE A 1 144 ? 17.156 2.832 3.928 1.00 83.81 144 PHE A C 1
ATOM 1156 O O . PHE A 1 144 ? 16.917 2.146 2.934 1.00 83.81 144 PHE A O 1
ATOM 1163 N N . LEU A 1 145 ? 16.454 2.755 5.056 1.00 86.31 145 LEU A N 1
ATOM 1164 C CA . LEU A 1 145 ? 15.331 1.856 5.267 1.00 86.31 145 LEU A CA 1
ATOM 1165 C C . LEU A 1 145 ? 14.187 2.598 5.954 1.00 86.31 145 LEU A C 1
ATOM 1167 O O . LEU A 1 145 ? 14.331 2.991 7.110 1.00 86.31 145 LEU A O 1
ATOM 1171 N N . ASP A 1 146 ? 13.044 2.663 5.279 1.00 88.69 146 ASP A N 1
ATOM 1172 C CA . ASP A 1 146 ? 11.803 3.243 5.779 1.00 88.69 146 ASP A CA 1
ATOM 1173 C C . ASP A 1 146 ? 10.785 2.135 6.070 1.00 88.69 146 ASP A C 1
ATOM 1175 O O . ASP A 1 146 ? 10.310 1.418 5.187 1.00 88.69 146 ASP A O 1
ATOM 1179 N N . ASN A 1 147 ? 10.441 1.984 7.349 1.00 87.38 147 ASN A N 1
ATOM 1180 C CA . ASN A 1 147 ? 9.498 0.978 7.828 1.00 87.38 147 ASN A CA 1
ATOM 1181 C C . ASN A 1 147 ? 8.147 1.618 8.131 1.00 87.38 147 ASN A C 1
ATOM 1183 O O . ASN A 1 147 ? 8.023 2.369 9.094 1.00 87.38 147 ASN A O 1
ATOM 1187 N N . ALA A 1 148 ? 7.114 1.268 7.377 1.00 89.44 148 ALA A N 1
ATOM 1188 C CA . ALA A 1 148 ? 5.736 1.655 7.650 1.00 89.44 148 ALA A CA 1
ATOM 1189 C C . ALA A 1 148 ? 4.952 0.470 8.215 1.00 89.44 148 ALA A C 1
ATOM 1191 O O . ALA A 1 148 ? 5.146 -0.665 7.796 1.00 89.44 148 ALA A O 1
ATOM 1192 N N . PHE A 1 149 ? 4.009 0.713 9.117 1.00 89.38 149 PHE A N 1
ATOM 1193 C CA . PHE A 1 149 ? 3.059 -0.314 9.548 1.00 89.38 149 PHE A CA 1
ATOM 1194 C C . PHE A 1 149 ? 1.749 -0.174 8.784 1.00 89.38 149 PHE A C 1
ATOM 1196 O O . PHE A 1 149 ? 1.350 0.923 8.388 1.00 89.38 149 PHE A O 1
ATOM 1203 N N . CYS A 1 150 ? 1.065 -1.291 8.559 1.00 92.69 150 CYS A N 1
ATOM 1204 C CA . CYS A 1 150 ? -0.219 -1.279 7.884 1.00 92.69 150 CYS A CA 1
ATOM 1205 C C . CYS A 1 150 ? -1.156 -2.390 8.351 1.00 92.69 150 CYS A C 1
ATOM 1207 O O . CYS A 1 150 ? -0.750 -3.439 8.857 1.00 92.69 150 CYS A O 1
ATOM 1209 N N . LEU A 1 151 ? -2.439 -2.151 8.113 1.00 94.12 151 LEU A N 1
ATOM 1210 C CA . LEU A 1 151 ? -3.488 -3.157 8.152 1.00 94.12 151 LEU A CA 1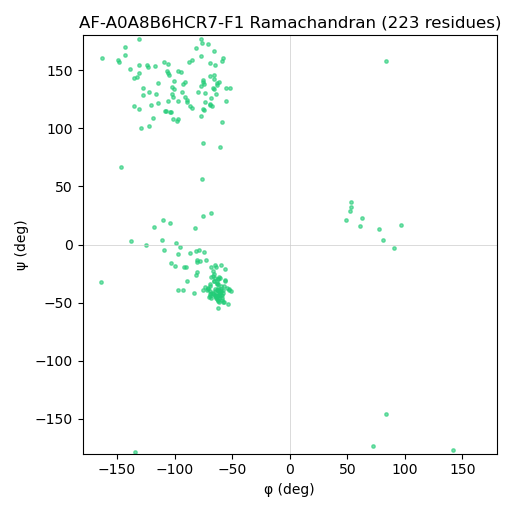
ATOM 1211 C C . LEU A 1 151 ? -3.901 -3.486 6.723 1.00 94.12 151 LEU A C 1
ATOM 1213 O O . LEU A 1 151 ? -3.760 -2.657 5.824 1.00 94.12 151 LEU A O 1
ATOM 1217 N N . ARG A 1 152 ? -4.451 -4.677 6.506 1.00 94.00 152 ARG A N 1
ATOM 1218 C CA . ARG A 1 152 ? -4.965 -5.069 5.195 1.00 94.00 152 ARG A CA 1
ATOM 1219 C C . ARG A 1 152 ? -6.468 -5.260 5.244 1.00 94.00 152 ARG A C 1
ATOM 1221 O O . ARG A 1 152 ? -6.957 -6.155 5.931 1.00 94.00 152 ARG A O 1
ATOM 1228 N N . CYS A 1 153 ? -7.177 -4.500 4.418 1.00 93.94 153 CYS A N 1
ATOM 1229 C CA . CYS A 1 153 ? -8.543 -4.830 4.052 1.00 93.94 153 CYS A CA 1
ATOM 1230 C C . CYS A 1 153 ? -8.509 -5.781 2.855 1.00 93.94 153 CYS A C 1
ATOM 1232 O O . CYS A 1 153 ? -7.976 -5.443 1.798 1.00 93.94 153 CYS A O 1
ATOM 1234 N N . ARG A 1 154 ? -9.051 -6.993 3.013 1.00 87.44 154 ARG A N 1
ATOM 1235 C CA . ARG A 1 154 ? -9.031 -8.031 1.961 1.00 87.44 154 ARG A CA 1
ATOM 1236 C C . ARG A 1 154 ? -10.136 -7.864 0.910 1.00 87.44 154 ARG A C 1
ATOM 1238 O O . ARG A 1 154 ? -10.382 -8.787 0.140 1.00 87.44 154 ARG A O 1
ATOM 1245 N N . SER A 1 155 ? -10.788 -6.707 0.873 1.00 88.81 155 SER A N 1
ATOM 1246 C CA . SER A 1 155 ? -11.759 -6.327 -0.150 1.00 88.81 155 SER A CA 1
ATOM 1247 C C . SER A 1 155 ? -11.341 -5.026 -0.828 1.00 88.81 155 SER A C 1
ATOM 1249 O O . SER A 1 155 ? -10.655 -4.185 -0.245 1.00 88.81 155 SER A O 1
ATOM 1251 N N . TRP A 1 156 ? -11.757 -4.859 -2.082 1.00 93.31 156 TRP A N 1
ATOM 1252 C CA . TRP A 1 156 ? -11.654 -3.573 -2.757 1.00 93.31 156 TRP A CA 1
ATOM 1253 C C . TRP A 1 156 ? -12.712 -2.626 -2.200 1.00 93.31 156 TRP A C 1
ATOM 1255 O O . TRP A 1 156 ? -13.893 -2.960 -2.254 1.00 93.31 156 TRP A O 1
ATOM 1265 N N . ILE A 1 157 ? -12.292 -1.472 -1.682 1.00 93.25 157 ILE A N 1
ATOM 1266 C CA . ILE A 1 157 ? -13.214 -0.533 -1.036 1.00 93.25 157 ILE A CA 1
ATOM 1267 C C . ILE A 1 157 ? -14.165 0.119 -2.045 1.00 93.25 157 ILE A C 1
ATOM 1269 O O . ILE A 1 157 ? -13.776 0.457 -3.172 1.00 93.25 157 ILE A O 1
ATOM 1273 N N . GLN A 1 158 ? -15.401 0.371 -1.626 1.00 91.69 158 GLN A N 1
ATOM 1274 C CA . GLN A 1 158 ? -16.456 0.957 -2.443 1.00 91.69 158 GLN A CA 1
ATOM 1275 C C . GLN A 1 158 ? -16.051 2.325 -3.005 1.00 91.69 158 GLN A C 1
ATOM 1277 O O . GLN A 1 158 ? -16.294 2.597 -4.184 1.00 91.69 158 GLN A O 1
ATOM 1282 N N . GLN A 1 159 ? -15.353 3.151 -2.214 1.00 91.50 159 GLN A N 1
ATOM 1283 C CA . GLN A 1 159 ? -14.828 4.452 -2.660 1.00 91.50 159 GLN A CA 1
ATOM 1284 C C . GLN A 1 159 ? -13.914 4.338 -3.895 1.00 91.50 159 GLN A C 1
ATOM 1286 O O . GLN A 1 159 ? -13.882 5.236 -4.735 1.00 91.50 159 GLN A O 1
ATOM 1291 N N . ALA A 1 160 ? -13.189 3.225 -4.037 1.00 93.50 160 ALA A N 1
ATOM 1292 C CA . ALA A 1 160 ? -12.263 2.979 -5.139 1.00 93.50 160 ALA A CA 1
ATOM 1293 C C . ALA A 1 160 ? -12.898 2.180 -6.289 1.00 93.50 160 ALA A C 1
ATOM 1295 O O . ALA A 1 160 ? -12.258 1.945 -7.317 1.00 93.50 160 ALA A O 1
ATOM 1296 N N . TYR A 1 161 ? -14.157 1.755 -6.168 1.00 94.12 161 TYR A N 1
ATOM 1297 C CA . TYR A 1 161 ? -14.845 0.984 -7.204 1.00 94.12 161 TYR A CA 1
ATOM 1298 C C . TYR A 1 161 ? -14.982 1.702 -8.564 1.00 94.12 161 TYR A C 1
ATOM 1300 O O . TYR A 1 161 ? -14.953 1.019 -9.595 1.00 94.12 161 TYR A O 1
ATOM 1308 N N . PRO A 1 162 ? -15.052 3.050 -8.651 1.00 95.12 162 PRO A N 1
ATOM 1309 C CA . PRO A 1 162 ? -14.985 3.743 -9.937 1.00 95.12 162 PRO A CA 1
ATOM 1310 C C . PRO A 1 162 ? -13.727 3.408 -10.751 1.00 95.12 162 PRO A C 1
ATOM 1312 O O . PRO A 1 162 ? -13.792 3.376 -11.980 1.00 95.12 162 PRO A O 1
ATOM 1315 N N . TRP A 1 163 ? -12.599 3.096 -10.096 1.00 95.94 163 TRP A N 1
ATOM 1316 C CA . TRP A 1 163 ? -11.397 2.634 -10.791 1.00 95.94 163 TRP A CA 1
ATOM 1317 C C . TRP A 1 163 ? -11.648 1.311 -11.515 1.00 95.94 163 TRP A C 1
ATOM 1319 O O . TRP A 1 163 ? -11.193 1.164 -12.640 1.00 95.94 163 TRP A O 1
ATOM 1329 N N . VAL A 1 164 ? -12.400 0.377 -10.927 1.00 96.12 164 VAL A N 1
ATOM 1330 C CA . VAL A 1 164 ? -12.713 -0.935 -11.527 1.00 96.12 164 VAL A CA 1
ATOM 1331 C C . VAL A 1 164 ? -13.591 -0.781 -12.770 1.00 96.12 164 VAL A C 1
ATOM 1333 O O . VAL A 1 164 ? -13.333 -1.422 -13.784 1.00 96.12 164 VAL A O 1
ATOM 1336 N N . LYS A 1 165 ? -14.595 0.105 -12.713 1.00 95.31 165 LYS A N 1
ATOM 1337 C CA . LYS A 1 165 ? -15.568 0.329 -13.800 1.00 95.31 165 LYS A CA 1
ATOM 1338 C C . LYS A 1 165 ? -15.050 1.196 -14.956 1.00 95.31 165 LYS A C 1
ATOM 1340 O O . LYS A 1 165 ? -15.784 1.426 -15.916 1.00 95.31 165 LYS A O 1
ATOM 1345 N N . ARG A 1 166 ? -13.835 1.742 -14.862 1.00 96.12 166 ARG A N 1
ATOM 1346 C CA . ARG A 1 166 ? -13.310 2.688 -15.855 1.00 96.12 166 ARG A CA 1
ATOM 1347 C C . ARG A 1 166 ? -13.163 2.013 -17.221 1.00 96.12 166 ARG A C 1
ATOM 1349 O O . ARG A 1 166 ? -12.523 0.971 -17.319 1.00 96.12 166 ARG A O 1
ATOM 1356 N N . ASN A 1 167 ? -13.692 2.639 -18.275 1.00 95.88 167 ASN A N 1
ATOM 1357 C CA . ASN A 1 167 ? -13.470 2.174 -19.645 1.00 95.88 167 ASN A CA 1
ATOM 1358 C C . ASN A 1 167 ? -11.992 2.360 -20.028 1.00 95.88 167 ASN A C 1
ATOM 1360 O O . ASN A 1 167 ? -11.485 3.483 -19.981 1.00 95.88 167 ASN A O 1
ATOM 1364 N N . ARG A 1 168 ? -11.298 1.265 -20.348 1.00 94.19 168 ARG A N 1
ATOM 1365 C CA . ARG A 1 168 ? -9.853 1.237 -20.619 1.00 94.19 168 ARG A CA 1
ATOM 1366 C C . ARG A 1 168 ? -9.443 -0.041 -21.344 1.00 94.19 168 ARG A C 1
ATOM 1368 O O . ARG A 1 168 ? -10.138 -1.048 -21.270 1.00 94.19 168 ARG A O 1
ATOM 1375 N N . THR A 1 169 ? -8.280 0.002 -21.987 1.00 94.12 169 THR A N 1
ATOM 1376 C CA . THR A 1 169 ? -7.624 -1.160 -22.615 1.00 94.12 169 THR A CA 1
ATOM 1377 C C . THR A 1 169 ? -6.457 -1.712 -21.794 1.00 94.12 169 THR A C 1
ATOM 1379 O O . THR A 1 169 ? -6.021 -2.835 -22.024 1.00 94.12 169 THR A O 1
ATOM 1382 N N . TRP A 1 170 ? -5.961 -0.939 -20.826 1.00 94.50 170 TRP A N 1
ATOM 1383 C CA . TRP A 1 170 ? -4.957 -1.358 -19.854 1.0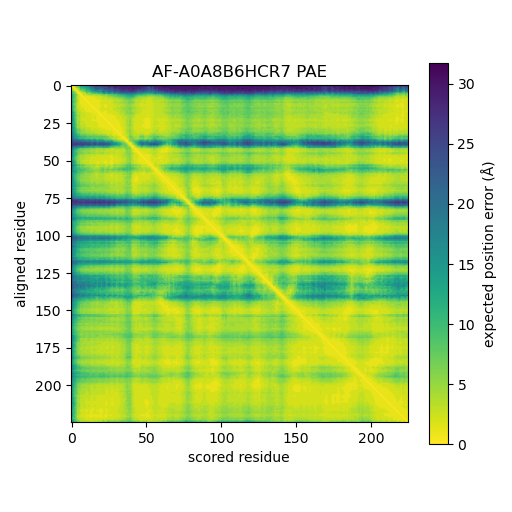0 94.50 170 TRP A CA 1
ATOM 1384 C C . TRP A 1 170 ? -5.367 -0.880 -18.451 1.00 94.50 170 TRP A C 1
ATOM 1386 O O . TRP A 1 170 ? -5.892 0.235 -18.329 1.00 94.50 170 TRP A O 1
ATOM 1396 N N . PRO A 1 171 ? -5.121 -1.671 -17.391 1.00 96.25 171 PRO A N 1
ATOM 1397 C CA . PRO A 1 171 ? -4.604 -3.051 -17.405 1.00 96.25 171 PRO A CA 1
ATOM 1398 C C . PRO A 1 171 ? -5.630 -4.069 -17.939 1.00 96.25 171 PRO A C 1
ATOM 1400 O O . PRO A 1 171 ? -6.786 -3.715 -18.178 1.00 96.25 171 PRO A O 1
ATOM 1403 N N . SER A 1 172 ? -5.211 -5.326 -18.137 1.00 95.88 172 SER A N 1
ATOM 1404 C CA . SER A 1 172 ? -6.125 -6.388 -18.581 1.00 95.88 172 SER A CA 1
ATOM 1405 C C . SER A 1 172 ? -7.200 -6.689 -17.520 1.00 95.88 172 SER A C 1
ATOM 1407 O O . SER A 1 172 ? -6.958 -6.474 -16.326 1.00 95.88 172 SER A O 1
ATOM 1409 N N . PRO A 1 173 ? -8.377 -7.210 -17.910 1.00 95.88 173 PRO A N 1
ATOM 1410 C CA . PRO A 1 173 ? -9.414 -7.623 -16.963 1.00 95.88 173 PRO A CA 1
ATOM 1411 C C . PRO A 1 173 ? -8.925 -8.613 -15.896 1.00 95.88 173 PRO A C 1
ATOM 1413 O O . PRO A 1 173 ? -9.317 -8.511 -14.735 1.00 95.88 173 PRO A O 1
ATOM 1416 N N . GLU A 1 174 ? -8.036 -9.539 -16.256 1.00 96.38 174 GLU A N 1
ATOM 1417 C CA . GLU A 1 174 ? -7.439 -10.506 -15.328 1.00 96.38 174 GLU A CA 1
ATOM 1418 C C . GLU A 1 174 ? -6.598 -9.801 -14.264 1.00 96.38 174 GLU A C 1
ATOM 1420 O O . GLU A 1 174 ? -6.762 -10.061 -13.076 1.00 96.38 174 GLU A O 1
ATOM 1425 N N . MET A 1 175 ? -5.767 -8.837 -14.669 1.00 96.62 175 MET A N 1
ATOM 1426 C CA . MET A 1 175 ? -4.970 -8.046 -13.734 1.00 96.62 175 MET A CA 1
ATOM 1427 C C . MET A 1 175 ? -5.842 -7.188 -12.813 1.00 96.62 175 MET A C 1
ATOM 1429 O O . MET A 1 175 ? -5.543 -7.071 -11.627 1.00 96.62 175 MET A O 1
ATOM 1433 N N . ILE A 1 176 ? -6.936 -6.615 -13.328 1.00 97.31 176 ILE A N 1
ATOM 1434 C CA . ILE A 1 176 ? -7.922 -5.907 -12.496 1.00 97.31 176 ILE A CA 1
ATOM 1435 C C . ILE A 1 176 ? -8.477 -6.865 -11.438 1.00 97.31 176 ILE A C 1
ATOM 1437 O O . ILE A 1 176 ? -8.517 -6.507 -10.263 1.00 97.31 176 ILE A O 1
ATOM 1441 N N . ASN A 1 177 ? -8.849 -8.085 -11.836 1.00 95.88 177 ASN A N 1
ATOM 1442 C CA . ASN A 1 177 ? -9.350 -9.111 -10.923 1.00 95.88 177 ASN A CA 1
ATOM 1443 C C . ASN A 1 177 ? -8.314 -9.525 -9.868 1.00 95.88 177 ASN A C 1
ATOM 1445 O O . ASN A 1 177 ? -8.671 -9.766 -8.715 1.00 95.88 177 ASN A O 1
ATOM 1449 N N . ASP A 1 178 ? -7.037 -9.602 -10.226 1.00 94.81 178 ASP A N 1
ATOM 1450 C CA . ASP A 1 178 ? -5.980 -9.929 -9.271 1.00 94.81 178 ASP A CA 1
ATOM 1451 C C . ASP A 1 178 ? -5.722 -8.783 -8.286 1.00 94.81 178 ASP A C 1
ATOM 1453 O O . ASP A 1 178 ? -5.568 -9.033 -7.090 1.00 94.81 178 ASP A O 1
ATOM 1457 N N . ILE A 1 179 ? -5.776 -7.531 -8.750 1.00 95.81 179 ILE A N 1
ATOM 1458 C CA . ILE A 1 179 ? -5.673 -6.335 -7.902 1.00 95.81 179 ILE A CA 1
ATOM 1459 C C . ILE A 1 179 ? -6.823 -6.283 -6.883 1.00 95.81 179 ILE A C 1
ATOM 1461 O O . ILE A 1 179 ? -6.579 -6.134 -5.684 1.00 95.81 179 ILE A O 1
ATOM 1465 N N . ILE A 1 180 ? -8.079 -6.467 -7.310 1.00 95.50 180 ILE A N 1
ATOM 1466 C CA . ILE A 1 180 ? -9.230 -6.389 -6.389 1.00 95.50 180 ILE A CA 1
ATOM 1467 C C . ILE A 1 180 ? -9.225 -7.509 -5.339 1.00 95.50 180 ILE A C 1
ATOM 1469 O O . ILE A 1 180 ? -9.666 -7.281 -4.215 1.00 95.50 180 ILE A O 1
ATOM 1473 N N . LYS A 1 181 ? -8.699 -8.701 -5.668 1.00 92.81 181 LYS A N 1
ATOM 1474 C CA . LYS A 1 181 ? -8.549 -9.822 -4.719 1.00 92.81 181 LYS A CA 1
ATOM 1475 C C . LYS A 1 181 ? -7.501 -9.536 -3.647 1.00 92.81 181 LYS A C 1
ATOM 1477 O O . LYS A 1 181 ? -7.567 -10.097 -2.553 1.00 92.81 181 LYS A O 1
ATOM 1482 N N . VAL A 1 182 ? -6.501 -8.708 -3.954 1.00 91.06 182 VAL A N 1
ATOM 1483 C CA . VAL A 1 182 ? -5.515 -8.288 -2.955 1.00 91.06 182 VAL A CA 1
ATOM 1484 C C . VAL A 1 182 ? -6.167 -7.362 -1.925 1.00 91.06 182 VAL A C 1
ATOM 1486 O O . VAL A 1 182 ? -5.895 -7.523 -0.730 1.00 91.06 182 VAL A O 1
ATOM 1489 N N . GLY A 1 183 ? -7.043 -6.464 -2.374 1.00 93.88 183 GLY A N 1
ATOM 1490 C CA . GLY A 1 183 ? -7.675 -5.440 -1.548 1.00 93.88 183 GLY A CA 1
ATOM 1491 C C . GLY A 1 183 ? -6.783 -4.208 -1.392 1.00 93.88 183 GLY A C 1
ATOM 1492 O O . GLY A 1 183 ? -6.058 -3.847 -2.319 1.00 93.88 183 GLY A O 1
ATOM 1493 N N . VAL A 1 184 ? -6.834 -3.561 -0.228 1.00 95.94 184 VAL A N 1
ATOM 1494 C CA . VAL A 1 184 ? -6.096 -2.316 0.049 1.00 95.94 184 VAL A CA 1
ATOM 1495 C C . VAL A 1 184 ? -5.329 -2.391 1.365 1.00 95.94 184 VAL A C 1
ATOM 1497 O O . VAL A 1 184 ? -5.707 -3.131 2.279 1.00 95.94 184 VAL A O 1
ATOM 1500 N N . MET A 1 185 ? -4.261 -1.601 1.465 1.00 95.56 185 MET A N 1
ATOM 1501 C CA . MET A 1 185 ? -3.550 -1.389 2.724 1.00 95.56 185 MET A CA 1
ATOM 1502 C C . MET A 1 185 ? -4.072 -0.132 3.407 1.00 95.56 185 MET A C 1
ATOM 1504 O O . MET A 1 185 ? -4.479 0.820 2.747 1.00 95.56 185 MET A O 1
ATOM 1508 N N . LEU A 1 186 ? -4.049 -0.123 4.731 1.00 95.69 186 LEU A N 1
ATOM 1509 C CA . LEU A 1 186 ? -4.431 1.010 5.559 1.00 95.69 186 LEU A CA 1
ATOM 1510 C C . LEU A 1 186 ? -3.229 1.391 6.409 1.00 95.69 186 LEU A C 1
ATOM 1512 O O . LEU A 1 186 ? -2.727 0.561 7.167 1.00 95.69 186 LEU A O 1
ATOM 1516 N N . VAL A 1 187 ? -2.757 2.623 6.260 1.00 93.94 187 VAL A N 1
ATOM 1517 C CA . VAL A 1 187 ? -1.595 3.139 6.989 1.00 93.94 187 VAL A CA 1
ATOM 1518 C C . VAL A 1 187 ? -2.044 4.109 8.089 1.00 93.94 187 VAL A C 1
ATOM 1520 O O . VAL A 1 187 ? -3.047 4.807 7.911 1.00 93.94 187 VAL A O 1
ATOM 1523 N N . PRO A 1 188 ? -1.317 4.166 9.216 1.00 92.56 188 PRO A N 1
ATOM 1524 C CA . PRO A 1 188 ? -1.666 4.912 10.431 1.00 92.56 188 PRO A CA 1
ATOM 1525 C C . PRO A 1 188 ? -1.414 6.422 10.283 1.00 92.56 188 PRO A C 1
ATOM 1527 O O . PRO A 1 188 ? -0.633 7.028 11.013 1.00 92.56 188 PRO A O 1
ATOM 1530 N N . ILE A 1 189 ? -2.030 7.028 9.273 1.00 91.31 189 ILE A N 1
ATOM 1531 C CA . ILE A 1 189 ? -1.922 8.450 8.954 1.00 91.31 189 ILE A CA 1
ATOM 1532 C C . ILE A 1 189 ? -3.335 8.981 8.769 1.00 91.31 189 ILE A C 1
ATOM 1534 O O . ILE A 1 189 ? -4.013 8.571 7.826 1.00 91.31 189 ILE A O 1
ATOM 1538 N N . GLY A 1 190 ? -3.746 9.913 9.624 1.00 92.31 190 GLY A N 1
ATOM 1539 C CA . GLY A 1 190 ? -4.983 10.661 9.432 1.00 92.31 190 GLY A CA 1
ATOM 1540 C C . GLY A 1 190 ? -4.837 11.824 8.461 1.00 92.31 190 GLY A C 1
ATOM 1541 O O . GLY A 1 190 ? -3.731 12.201 8.056 1.00 92.31 190 GLY A O 1
ATOM 1542 N N . CYS A 1 191 ? -5.965 12.411 8.069 1.00 93.62 191 CYS A N 1
ATOM 1543 C CA . CYS A 1 191 ? -5.948 13.587 7.219 1.00 93.62 191 CYS A CA 1
ATOM 1544 C C . CYS A 1 191 ? -5.397 14.772 8.016 1.00 93.62 191 CYS A C 1
ATOM 1546 O O . CYS A 1 191 ? -5.958 15.165 9.037 1.00 93.62 191 CYS A O 1
ATOM 1548 N N . LYS A 1 192 ? -4.302 15.366 7.530 1.00 92.06 192 LYS A N 1
ATOM 1549 C CA . LYS A 1 192 ? -3.620 16.472 8.211 1.00 92.06 192 LYS A CA 1
ATOM 1550 C C . LYS A 1 192 ? -4.589 17.621 8.494 1.00 92.06 192 LYS A C 1
ATOM 1552 O O . LYS A 1 192 ? -5.175 18.177 7.566 1.00 92.06 192 LYS A O 1
ATOM 1557 N N . GLY A 1 193 ? -4.705 18.003 9.764 1.00 89.75 193 GLY A N 1
ATOM 1558 C CA . GLY A 1 193 ? -5.591 19.087 10.199 1.00 89.75 193 GLY A CA 1
ATOM 1559 C C . GLY A 1 193 ? -7.063 18.687 10.362 1.00 89.75 193 GLY A C 1
ATOM 1560 O O . GLY A 1 193 ? -7.880 19.549 10.684 1.00 89.75 193 GLY A O 1
ATOM 1561 N N . SER A 1 194 ? -7.409 17.409 10.174 1.00 92.25 194 SER A N 1
ATOM 1562 C CA . SER A 1 194 ? -8.693 16.861 10.617 1.00 92.25 194 SER A CA 1
ATOM 1563 C C . SER A 1 194 ? -8.756 16.873 12.145 1.00 92.25 194 SER A C 1
ATOM 1565 O O . SER A 1 194 ? -7.777 16.561 12.820 1.00 92.25 194 SER A O 1
ATOM 1567 N N . GLN A 1 195 ? -9.928 17.167 12.711 1.00 91.19 195 GLN A N 1
ATOM 1568 C CA . GLN A 1 195 ? -10.166 16.992 14.153 1.00 91.19 195 GLN A CA 1
ATOM 1569 C C . GLN A 1 195 ? -10.101 15.514 14.572 1.00 91.19 195 GLN A C 1
ATOM 1571 O O . GLN A 1 195 ? -9.934 15.210 15.747 1.00 91.19 195 GLN A O 1
ATOM 1576 N N . ASN A 1 196 ? -10.209 14.610 13.596 1.00 92.62 196 ASN A N 1
ATOM 1577 C CA . ASN A 1 196 ? -10.221 13.165 13.765 1.00 92.62 196 ASN A CA 1
ATOM 1578 C C . ASN A 1 196 ? -8.935 12.510 13.227 1.00 92.62 196 ASN A C 1
ATOM 1580 O O . ASN A 1 196 ? -8.936 11.317 12.932 1.00 92.62 196 ASN A O 1
ATOM 1584 N N . GLU A 1 197 ? -7.836 13.267 13.097 1.00 92.62 197 GLU A N 1
ATOM 1585 C CA . GLU A 1 197 ? -6.565 12.765 12.546 1.00 92.62 197 GLU A CA 1
ATOM 1586 C C . GLU A 1 197 ? -6.088 11.487 13.264 1.00 92.62 197 GLU A C 1
ATOM 1588 O O . GLU A 1 197 ? -5.632 10.553 12.614 1.00 92.62 197 GLU A O 1
ATOM 1593 N N . ASP A 1 198 ? -6.272 11.389 14.581 1.00 93.69 198 ASP A N 1
ATOM 1594 C CA . ASP A 1 198 ? -5.812 10.260 15.407 1.00 93.69 198 ASP A CA 1
ATOM 1595 C C . ASP A 1 198 ? -6.644 8.967 15.251 1.00 93.69 198 ASP A C 1
ATOM 1597 O O . ASP A 1 198 ? -6.292 7.925 15.812 1.00 93.69 198 ASP A O 1
ATOM 1601 N N . ILE A 1 199 ? -7.756 9.004 14.510 1.00 94.62 199 ILE A N 1
ATOM 1602 C CA . ILE A 1 199 ? -8.649 7.849 14.276 1.00 94.62 199 ILE A CA 1
ATOM 1603 C C . ILE A 1 199 ? -8.880 7.552 12.792 1.00 94.62 199 ILE A C 1
ATOM 1605 O O . ILE A 1 199 ? -9.592 6.611 12.439 1.00 94.62 199 ILE A O 1
ATOM 1609 N N . GLU A 1 200 ? -8.284 8.352 11.915 1.00 95.69 200 GLU A N 1
ATOM 1610 C CA . GLU A 1 200 ? -8.354 8.183 10.471 1.00 95.69 200 GLU A CA 1
ATOM 1611 C C . GLU A 1 200 ? -7.171 7.359 9.960 1.00 95.69 200 GLU A C 1
ATOM 1613 O O . GLU A 1 200 ? -6.026 7.542 10.352 1.00 95.69 200 GLU A O 1
ATOM 1618 N N . TRP A 1 201 ? -7.434 6.450 9.037 1.00 95.75 201 TRP A N 1
ATOM 1619 C CA . TRP A 1 201 ? -6.432 5.610 8.401 1.00 95.75 201 TRP A CA 1
ATOM 1620 C C . TRP A 1 201 ? -6.395 5.940 6.918 1.00 95.75 201 TRP A C 1
ATOM 1622 O O . TRP A 1 201 ? -7.431 5.949 6.252 1.00 95.75 201 TRP A O 1
ATOM 1632 N N . ARG A 1 202 ? -5.206 6.199 6.374 1.00 96.00 202 ARG A N 1
ATOM 1633 C CA . ARG A 1 202 ? -5.040 6.487 4.949 1.00 96.00 202 ARG A CA 1
ATOM 1634 C C . ARG A 1 202 ? -5.056 5.190 4.156 1.00 96.00 202 ARG A C 1
ATOM 1636 O O . ARG A 1 202 ? -4.324 4.248 4.462 1.00 96.00 202 ARG A O 1
ATOM 1643 N N . VAL A 1 203 ? -5.847 5.162 3.094 1.00 96.75 203 VAL A N 1
ATOM 1644 C CA . VAL A 1 203 ? -5.869 4.062 2.132 1.00 96.75 203 VAL A CA 1
ATOM 1645 C C . VAL A 1 203 ? -4.607 4.125 1.274 1.00 96.75 203 VAL A C 1
ATOM 1647 O O . VAL A 1 203 ? -4.258 5.170 0.729 1.00 96.75 203 VAL A O 1
ATOM 1650 N N . SER A 1 204 ? -3.922 2.996 1.141 1.00 95.50 204 SER A N 1
ATOM 1651 C CA . SER A 1 204 ? -2.735 2.821 0.314 1.00 95.50 204 SER A CA 1
ATOM 1652 C C . SER A 1 204 ? -2.962 1.714 -0.714 1.00 95.50 204 SER A C 1
ATOM 1654 O O . SER A 1 204 ? -3.410 0.609 -0.391 1.00 95.50 204 SER A O 1
ATOM 1656 N N . PHE A 1 205 ? -2.622 2.027 -1.964 1.00 95.81 205 PHE A N 1
ATOM 1657 C CA . PHE A 1 205 ? -2.704 1.124 -3.11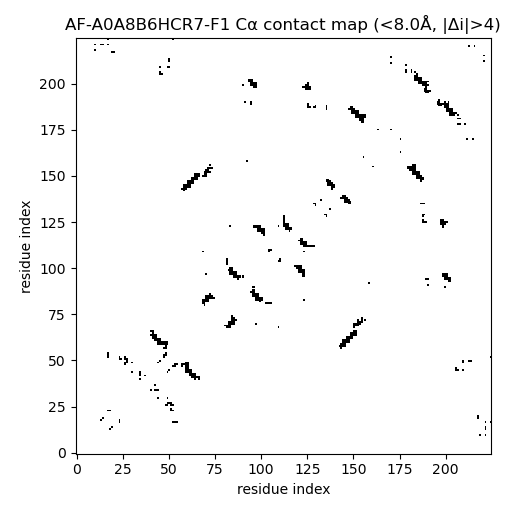0 1.00 95.81 205 PHE A CA 1
ATOM 1658 C C . PHE A 1 205 ? -1.328 0.581 -3.520 1.00 95.81 205 PHE A C 1
ATOM 1660 O O . PHE A 1 205 ? -1.203 0.046 -4.616 1.00 95.81 205 PHE A O 1
ATOM 1667 N N . SER A 1 206 ? -0.320 0.645 -2.643 1.00 93.56 206 SER A N 1
ATOM 1668 C CA . SER A 1 206 ? 1.080 0.302 -2.947 1.00 93.56 206 SER A CA 1
ATOM 1669 C C . SER A 1 206 ? 1.267 -1.066 -3.615 1.00 93.56 206 SER A C 1
ATOM 1671 O O . SER A 1 206 ? 2.043 -1.211 -4.560 1.00 93.56 206 SER A O 1
ATOM 1673 N N . ILE A 1 207 ? 0.517 -2.093 -3.191 1.00 93.44 207 ILE A N 1
ATOM 1674 C CA . ILE A 1 207 ? 0.573 -3.405 -3.856 1.00 93.44 207 ILE A CA 1
ATOM 1675 C C . ILE A 1 207 ? -0.038 -3.356 -5.261 1.00 93.44 207 ILE A C 1
ATOM 1677 O O . ILE A 1 207 ? 0.538 -3.929 -6.186 1.00 93.44 207 ILE A O 1
ATOM 1681 N N . ALA A 1 208 ? -1.178 -2.683 -5.428 1.00 95.56 208 ALA A N 1
ATOM 1682 C CA . ALA A 1 208 ? -1.835 -2.545 -6.724 1.00 95.56 208 ALA A CA 1
ATOM 1683 C C . ALA A 1 208 ? -0.966 -1.732 -7.698 1.00 95.56 208 ALA A C 1
ATOM 1685 O O . ALA A 1 208 ? -0.767 -2.147 -8.837 1.00 95.56 208 ALA A O 1
ATOM 1686 N N . GLU A 1 209 ? -0.389 -0.623 -7.236 1.00 96.00 209 GLU A N 1
ATOM 1687 C CA . GLU A 1 209 ? 0.555 0.215 -7.982 1.00 96.00 209 GLU A CA 1
ATOM 1688 C C . GLU A 1 209 ? 1.757 -0.607 -8.450 1.00 96.00 209 GLU A C 1
ATOM 1690 O O . GLU A 1 209 ? 2.043 -0.660 -9.648 1.00 96.00 209 GLU A O 1
ATOM 1695 N N . LYS A 1 210 ? 2.382 -1.368 -7.544 1.00 94.44 210 LYS A N 1
ATOM 1696 C CA . LYS A 1 210 ? 3.491 -2.259 -7.898 1.00 94.44 210 LYS A CA 1
ATOM 1697 C C . LYS A 1 210 ? 3.091 -3.307 -8.940 1.00 94.44 210 LYS A C 1
ATOM 1699 O O . LYS A 1 210 ? 3.840 -3.536 -9.887 1.00 94.44 210 LYS A O 1
ATOM 1704 N N . GLN A 1 211 ? 1.919 -3.934 -8.812 1.00 94.88 211 GLN A N 1
ATOM 1705 C CA . GLN A 1 211 ? 1.422 -4.896 -9.808 1.00 94.88 211 GLN A CA 1
ATOM 1706 C C . GLN A 1 211 ? 1.240 -4.253 -11.191 1.00 94.88 211 GLN A C 1
ATOM 1708 O O . GLN A 1 211 ? 1.613 -4.852 -12.203 1.00 94.88 211 GLN A O 1
ATOM 1713 N N . LEU A 1 212 ? 0.728 -3.022 -11.243 1.00 96.56 212 LEU A N 1
ATOM 1714 C CA . LEU A 1 212 ? 0.592 -2.262 -12.486 1.00 96.56 212 LEU A CA 1
ATOM 1715 C C . LEU A 1 212 ? 1.960 -1.944 -13.099 1.00 96.56 212 LEU A C 1
ATOM 1717 O O . LEU A 1 212 ? 2.167 -2.194 -14.286 1.00 96.56 212 LEU A O 1
ATOM 1721 N N . ILE A 1 213 ? 2.920 -1.483 -12.297 1.00 96.38 213 ILE A N 1
ATOM 1722 C CA . ILE A 1 213 ? 4.290 -1.183 -12.743 1.00 96.38 213 ILE A CA 1
ATOM 1723 C C . ILE A 1 213 ? 5.003 -2.449 -13.239 1.00 96.38 213 ILE A C 1
ATOM 1725 O O . ILE A 1 213 ? 5.777 -2.416 -14.201 1.00 96.38 213 ILE A O 1
ATOM 1729 N N . TYR A 1 214 ? 4.717 -3.601 -12.630 1.00 95.31 214 TYR A N 1
ATOM 1730 C CA . TYR A 1 214 ? 5.244 -4.893 -13.067 1.00 95.31 214 TYR A CA 1
ATOM 1731 C C . TYR A 1 214 ? 4.713 -5.312 -14.443 1.00 95.31 214 TYR A C 1
ATOM 1733 O O . TYR A 1 214 ? 5.403 -6.040 -15.157 1.00 95.31 214 TYR A O 1
ATOM 1741 N N . SER A 1 215 ? 3.536 -4.818 -14.834 1.00 95.31 215 SER A N 1
ATOM 1742 C CA . SER A 1 215 ? 2.926 -5.077 -16.143 1.00 95.31 215 SER A CA 1
ATOM 1743 C C . SER A 1 215 ? 3.478 -4.216 -17.278 1.00 95.31 215 SER A C 1
ATOM 1745 O O . SER A 1 215 ? 3.212 -4.501 -18.446 1.00 95.31 215 SER A O 1
ATOM 1747 N N . PHE A 1 216 ? 4.228 -3.159 -16.958 1.00 96.38 216 PHE A N 1
ATOM 1748 C CA . PHE A 1 216 ? 4.793 -2.275 -17.966 1.00 96.38 216 PHE A CA 1
ATOM 1749 C C . PHE A 1 216 ? 5.760 -3.018 -18.889 1.00 96.38 216 PHE A C 1
ATOM 1751 O O . PHE A 1 216 ? 6.608 -3.805 -18.458 1.00 96.38 216 PHE A O 1
ATOM 1758 N N . SER A 1 217 ? 5.683 -2.690 -20.180 1.00 95.75 217 SER A N 1
ATOM 1759 C CA . SER A 1 217 ? 6.803 -2.907 -21.094 1.00 95.75 217 SER A CA 1
ATOM 1760 C C . SER A 1 217 ? 8.040 -2.164 -20.588 1.00 95.75 217 SER A C 1
ATOM 1762 O O . SER A 1 217 ? 7.944 -1.211 -19.811 1.00 95.75 217 SER A O 1
ATOM 1764 N N . HIS A 1 218 ? 9.224 -2.564 -21.050 1.00 96.44 218 HIS A N 1
ATOM 1765 C CA . HIS A 1 218 ? 10.447 -1.912 -20.590 1.00 96.44 218 HIS A CA 1
ATOM 1766 C C . HIS A 1 218 ? 10.465 -0.416 -20.934 1.00 96.44 218 HIS A C 1
ATOM 1768 O O . HIS A 1 218 ? 10.801 0.392 -20.081 1.00 96.44 218 HIS A O 1
ATOM 1774 N N . THR A 1 219 ? 10.003 -0.025 -22.125 1.00 95.69 219 THR A N 1
ATOM 1775 C CA . THR A 1 219 ? 9.895 1.391 -22.505 1.00 95.69 219 THR A CA 1
ATOM 1776 C C . THR A 1 219 ? 8.947 2.169 -21.591 1.00 95.69 219 THR A C 1
ATOM 1778 O O . THR A 1 219 ? 9.305 3.250 -21.144 1.00 95.69 219 THR A O 1
ATOM 1781 N N . GLN A 1 220 ? 7.773 1.619 -21.254 1.00 95.62 220 GLN A N 1
ATOM 1782 C CA . GLN A 1 220 ? 6.850 2.262 -20.306 1.00 95.62 220 GLN A CA 1
ATOM 1783 C C . GLN A 1 220 ? 7.479 2.427 -18.919 1.00 95.62 220 GLN A C 1
ATOM 1785 O O . GLN A 1 220 ? 7.315 3.471 -18.300 1.00 95.62 220 GLN A O 1
ATOM 1790 N N . PHE A 1 221 ? 8.230 1.425 -18.456 1.00 96.94 221 PHE A N 1
ATOM 1791 C CA . PHE A 1 221 ? 8.961 1.504 -17.196 1.00 96.94 221 PHE A CA 1
ATOM 1792 C C . PHE A 1 221 ? 10.037 2.598 -17.213 1.00 96.94 221 PHE A C 1
ATOM 1794 O O . PHE A 1 221 ? 10.121 3.373 -16.268 1.00 96.94 221 PHE A O 1
ATOM 1801 N N . LEU A 1 222 ? 10.811 2.710 -18.298 1.00 95.50 222 LEU A N 1
ATOM 1802 C CA . LEU A 1 222 ? 11.811 3.773 -18.453 1.00 95.50 222 LEU A CA 1
ATOM 1803 C C . LEU A 1 222 ? 11.183 5.174 -18.526 1.00 95.50 222 LEU A C 1
ATOM 1805 O O . LEU A 1 222 ? 11.840 6.134 -18.154 1.00 95.50 222 LEU A O 1
ATOM 1809 N N . CYS A 1 223 ? 9.947 5.301 -19.021 1.00 94.25 223 CYS A N 1
ATOM 1810 C CA . CYS A 1 223 ? 9.212 6.572 -19.033 1.00 94.25 223 CYS A CA 1
ATOM 1811 C C . CYS A 1 223 ? 8.543 6.911 -17.692 1.00 94.25 223 CYS A C 1
ATOM 1813 O O . CYS A 1 223 ? 8.211 8.070 -17.469 1.00 94.25 223 CYS A O 1
ATOM 1815 N N . TYR A 1 224 ? 8.269 5.906 -16.859 1.00 94.00 224 TYR A N 1
ATOM 1816 C CA . TYR A 1 224 ? 7.728 6.081 -15.509 1.00 94.00 224 TYR A CA 1
ATOM 1817 C C . TYR A 1 224 ? 8.796 6.574 -14.523 1.00 94.00 224 TYR A C 1
ATOM 1819 O O . TYR A 1 224 ? 8.486 7.396 -13.665 1.00 94.00 224 TYR A O 1
ATOM 1827 N N . ALA A 1 225 ? 10.011 6.038 -14.662 1.00 88.00 225 ALA A N 1
ATOM 1828 C CA . ALA A 1 225 ? 11.192 6.344 -13.857 1.00 88.00 225 ALA A CA 1
ATOM 1829 C C . ALA A 1 225 ? 11.646 7.806 -13.973 1.00 88.00 225 ALA A C 1
ATOM 1831 O O . ALA A 1 225 ? 12.087 8.346 -12.933 1.00 88.00 225 ALA A O 1
#

Radius of gyration: 20.23 Å; Cα contacts (8 Å, |Δi|>4): 367; chains: 1; bounding box: 46×36×67 Å

Secondary structure (DSSP, 8-state):
--SHHHHHHHHHHHHHH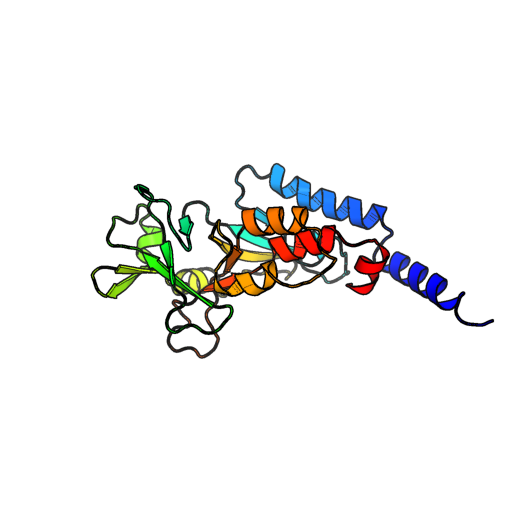H--HHHHHHHHHHHHHHHHHSTTS-EEEEHHHHHT---TT--EEEEEE-TTSEEESSPPTT----EEEEE-TT--TTEEEEEEPSS--S-HHHHHTEEE-GGG-EEE-SHHHHHHTTSSEEE-TTSSEEEEEEEEESS--GGGHHHHT---SSS-HHHHHHHHHH-EEEES-PPTT-TTGGG-EEEE-HHHHHHHHHTS-HHHHHHH-

InterPro domains:
  IPR046903 Mab-21-like, nucleotidyltransferase domain [PF03281] (148-214)

Organism: Mytilus galloprovincialis (NCBI:txid29158)

Mean predicted aligned error: 6.12 Å

Foldseek 3Di:
DPDPVVVVVVVVVLCVQFNDPVQQVVQLVVQVVVCVVPPDVQWDWFDDSNLSGDDPPDATEIEGEPPLEAEECDDDPPDPDFYWHWDCPPADPQKTKTKTDQDDDPDVVQVVQWDADPPNIIIRFLQVVCVVCVHQWNQDPVNRYTYGYKYFHQAADPSCCVVLVDDDPPDDNVLSVVLRRRHWIWTSAADPPDPCRRRMTGTHSRVSVSSRSVPDDRVVVSVVD

Nearest PDB structures (foldseek):
  8g2q-assembly1_C  TM=5.344E-01  e=2.589E-06  Mus musculus
  4k9b-assembly1_A  TM=5.654E-01  e=1.282E-05  Mus musculus
  7joa-assembly1_K  TM=5.143E-01  e=1.854E-05  Mus musculus
  7uux-assembly1_C  TM=5.088E-01  e=6.748E-05  Mus musculus
  7fuo-assembly1_A  TM=5.074E-01  e=5.139E-04  Homo sapiens